Protein AF-A0A2H1WZZ5-F1 (afdb_monomer_lite)

InterPro domains:
  IPR015955 Lactate dehydrogenase/glycoside hydrolase, family 4, C-terminal [G3DSA:3.90.110.10] (104-266)
  IPR015955 Lactate dehydrogenase/glycoside hydrolase, family 4, C-terminal [SSF56327] (105-267)
  IPR036291 NAD(P)-binding domain superfamily [SSF51735] (17-98)

Sequence (350 aa):
MCILALIILIFHNLTFFDFQQNSDIVLMLESGYLNVDMPVEKRFLYQAPIVKCYADAIANECPKAFIIVCATPIDCMVPLIAETLKETGWYDPNKLLGSLAVPEMRASTLAARALCLEPRYTRVPCVGGTEGDTLVPLFSKAVEYFDFAQHNAEMMTEAVRNAPSAVSRCDGPCQRVGDLSEAHALAGLVTAVAHALLCHDIPRVTGFVETDLGQVISPARFIAGPVDIGGSGIMRNLGLPKMTEHETTITNLALSSLAYRQSMVYDWYCKYRSSSTRLDACQFEFFCPRNYSRFNDCAYANVFLASDMLLGHKGICKRLSFPPNLNSYELNLLDVSLTKVISRYKSAMD

Radius of gyration: 21.07 Å; chains: 1; bounding box: 55×44×64 Å

Organism: Spodoptera frugiperda (NCBI:txid7108)

pLDDT: mean 74.19, std 24.43, range [22.09, 98.25]

Structure (mmCIF, N/CA/C/O backbone):
data_AF-A0A2H1WZZ5-F1
#
_entry.id   AF-A0A2H1WZZ5-F1
#
loop_
_atom_site.group_PDB
_atom_site.id
_atom_site.type_symbol
_atom_site.label_atom_id
_atom_site.label_alt_id
_atom_site.label_comp_id
_atom_site.label_asym_id
_atom_site.label_entity_id
_atom_site.label_seq_id
_atom_site.pdbx_PDB_ins_code
_atom_site.Cartn_x
_atom_site.Cartn_y
_atom_site.Cartn_z
_atom_site.occupancy
_atom_site.B_iso_or_equiv
_atom_site.auth_seq_id
_atom_site.auth_comp_id
_atom_site.auth_asym_id
_atom_site.auth_atom_id
_atom_site.pdbx_PDB_model_num
ATOM 1 N N . MET A 1 1 ? -30.274 -7.128 -0.396 1.00 22.09 1 MET A N 1
ATOM 2 C CA . MET A 1 1 ? -29.581 -5.983 -1.020 1.00 22.09 1 MET A CA 1
ATOM 3 C C . MET A 1 1 ? -28.526 -5.517 -0.039 1.00 22.09 1 MET A C 1
ATOM 5 O O . MET A 1 1 ? -28.899 -4.919 0.959 1.00 22.09 1 MET A O 1
ATOM 9 N N . CYS A 1 2 ? -27.257 -5.842 -0.272 1.00 22.12 2 CYS A N 1
ATOM 10 C CA . CYS A 1 2 ? -26.163 -5.252 0.496 1.00 22.12 2 CYS A CA 1
ATOM 11 C C . CYS A 1 2 ? -25.827 -3.915 -0.166 1.00 22.12 2 CYS A C 1
ATOM 13 O O . CYS A 1 2 ? -25.416 -3.894 -1.325 1.00 22.12 2 CYS A O 1
ATOM 15 N N . ILE A 1 3 ? -26.096 -2.811 0.527 1.00 25.66 3 ILE A N 1
ATOM 16 C CA . ILE A 1 3 ? -25.645 -1.483 0.109 1.00 25.66 3 ILE A CA 1
ATOM 17 C C . ILE A 1 3 ? -24.268 -1.325 0.736 1.00 25.66 3 ILE A C 1
ATOM 19 O O . ILE A 1 3 ? -24.189 -1.192 1.951 1.00 25.66 3 ILE A O 1
ATOM 23 N N . LEU A 1 4 ? -23.214 -1.398 -0.079 1.00 29.56 4 LEU A N 1
ATOM 24 C CA . LEU A 1 4 ? -21.852 -1.217 0.408 1.00 29.56 4 LEU A CA 1
ATOM 25 C C . LEU A 1 4 ? -21.642 0.255 0.771 1.00 29.56 4 LEU A C 1
ATOM 27 O O . LEU A 1 4 ? -21.704 1.119 -0.110 1.00 29.56 4 LEU A O 1
ATOM 31 N N . ALA A 1 5 ? -21.393 0.541 2.043 1.00 28.19 5 ALA A N 1
ATOM 32 C CA . ALA A 1 5 ? -21.092 1.892 2.498 1.00 28.19 5 ALA A CA 1
ATOM 33 C C . ALA A 1 5 ? -19.574 2.142 2.431 1.00 28.19 5 ALA A C 1
ATOM 35 O O . ALA A 1 5 ? -18.795 1.565 3.193 1.00 28.19 5 ALA A O 1
ATOM 36 N N . LEU A 1 6 ? -19.163 2.997 1.488 1.00 36.09 6 LEU A N 1
ATOM 37 C CA . LEU A 1 6 ? -17.792 3.488 1.338 1.00 36.09 6 LEU A CA 1
ATOM 38 C C . LEU A 1 6 ? -17.678 4.873 1.981 1.00 36.09 6 LEU A C 1
ATOM 40 O O . LEU A 1 6 ? -18.252 5.834 1.465 1.00 36.09 6 LEU A O 1
ATOM 44 N N . ILE A 1 7 ? -16.886 4.989 3.047 1.00 42.81 7 ILE A N 1
ATOM 45 C CA . ILE A 1 7 ? -16.461 6.288 3.578 1.00 42.81 7 ILE A CA 1
ATOM 46 C C . ILE A 1 7 ? -15.077 6.621 3.015 1.00 42.81 7 ILE A C 1
ATOM 48 O O . ILE A 1 7 ? -14.101 5.898 3.230 1.00 42.81 7 ILE A O 1
ATOM 52 N N . ILE A 1 8 ? -14.993 7.751 2.310 1.00 42.41 8 ILE A N 1
ATOM 53 C CA . ILE A 1 8 ? -13.726 8.357 1.898 1.00 42.41 8 ILE A CA 1
ATOM 54 C C . ILE A 1 8 ? -13.359 9.411 2.942 1.00 42.41 8 ILE A C 1
ATOM 56 O O . ILE A 1 8 ? -13.993 10.461 3.019 1.00 42.41 8 ILE A O 1
ATOM 60 N N . LEU A 1 9 ? -12.316 9.146 3.727 1.00 40.62 9 LEU A N 1
ATOM 61 C CA . LEU A 1 9 ? -11.750 10.118 4.656 1.00 40.62 9 LEU A CA 1
ATOM 62 C C . LEU A 1 9 ? -10.776 11.024 3.898 1.00 40.62 9 LEU A C 1
ATOM 64 O O . LEU A 1 9 ? -9.569 10.780 3.865 1.00 40.62 9 LEU A O 1
ATOM 68 N N . ILE A 1 10 ? -11.330 12.059 3.259 1.00 33.38 10 ILE A N 1
ATOM 69 C CA . ILE A 1 10 ? -10.572 13.185 2.704 1.00 33.38 10 ILE A CA 1
ATOM 70 C C . ILE A 1 10 ? -10.263 14.142 3.857 1.00 33.38 10 ILE A C 1
ATOM 72 O O . ILE A 1 10 ? -11.171 14.690 4.472 1.00 33.38 10 ILE A O 1
ATOM 76 N N . PHE A 1 11 ? -8.991 14.368 4.170 1.00 38.12 11 PHE A N 1
ATOM 77 C CA . PHE A 1 11 ? -8.617 15.234 5.288 1.00 38.12 11 PHE A CA 1
ATOM 78 C C . PHE A 1 11 ? -8.688 16.720 4.862 1.00 38.12 11 PHE A C 1
ATOM 80 O O . PHE A 1 11 ? -7.693 17.253 4.367 1.00 38.12 11 PHE A O 1
ATOM 87 N N . HIS A 1 12 ? -9.837 17.405 5.032 1.00 28.38 12 HIS A N 1
ATOM 88 C CA . HIS A 1 12 ? -9.912 18.872 4.825 1.00 28.38 12 HIS A CA 1
ATOM 89 C C . HIS A 1 12 ? -11.119 19.659 5.442 1.00 28.38 12 HIS A C 1
ATOM 91 O O . HIS A 1 12 ? -11.857 20.320 4.718 1.00 28.38 12 HIS A O 1
ATOM 97 N N . ASN A 1 13 ? -11.271 19.711 6.780 1.00 28.23 13 ASN A N 1
ATOM 98 C CA . ASN A 1 13 ? -12.069 20.712 7.545 1.00 28.23 13 ASN A CA 1
ATOM 99 C C . ASN A 1 13 ? -13.627 20.836 7.365 1.00 28.23 13 ASN A C 1
ATOM 101 O O . ASN A 1 13 ? -14.088 21.808 6.767 1.00 28.23 13 ASN A O 1
ATOM 105 N N . LEU A 1 14 ? -14.439 19.973 8.018 1.00 33.44 14 LEU A N 1
ATOM 106 C CA . LEU A 1 14 ? -15.866 20.204 8.405 1.00 33.44 14 LEU A CA 1
ATOM 107 C C . LEU A 1 14 ? -16.197 19.641 9.829 1.00 33.44 14 LEU A C 1
ATOM 109 O O . LEU A 1 14 ? -15.463 19.942 10.773 1.00 33.44 14 LEU A O 1
ATOM 113 N N . THR A 1 15 ? -17.298 18.882 10.028 1.00 28.53 15 THR A N 1
ATOM 114 C CA . THR A 1 15 ? -17.793 18.365 11.329 1.00 28.53 15 THR A CA 1
ATOM 115 C C . THR A 1 15 ? -18.195 16.869 11.358 1.00 28.53 15 THR A C 1
ATOM 117 O O . THR A 1 15 ? -18.684 16.302 10.389 1.00 28.53 15 THR A O 1
ATOM 120 N N . PHE A 1 16 ? -18.069 16.259 12.547 1.00 36.50 16 PHE A N 1
ATOM 121 C CA . PHE A 1 16 ? -18.135 14.815 12.878 1.00 36.50 16 PHE A CA 1
ATOM 122 C C . PHE A 1 16 ? -19.501 14.090 12.747 1.00 36.50 16 PHE A C 1
ATOM 124 O O . PHE A 1 16 ? -19.584 12.891 12.985 1.00 36.50 16 PHE A O 1
ATOM 131 N N . PHE A 1 17 ? -20.599 14.780 12.427 1.00 31.89 17 PHE A N 1
ATOM 132 C CA . PHE A 1 17 ? -21.935 14.343 12.880 1.00 31.89 17 PHE A CA 1
ATOM 133 C C . PHE A 1 17 ? -22.662 13.245 12.071 1.00 31.89 17 PHE A C 1
ATOM 135 O O . PHE A 1 17 ? -23.695 12.777 12.540 1.00 31.89 17 PHE A O 1
ATOM 142 N N . ASP A 1 18 ? -22.146 12.819 10.912 1.00 37.91 18 ASP A N 1
ATOM 143 C CA . ASP A 1 18 ? -22.782 11.816 10.028 1.00 37.91 18 ASP A CA 1
ATOM 144 C C . ASP A 1 18 ? -21.842 10.634 9.687 1.00 37.91 18 ASP A C 1
ATOM 146 O O . ASP A 1 18 ? -21.847 10.111 8.568 1.00 37.91 18 ASP A O 1
ATOM 150 N N . PHE A 1 19 ? -21.016 10.189 10.641 1.00 41.22 19 PHE A N 1
ATOM 151 C CA . PHE A 1 19 ? -20.260 8.942 10.489 1.00 41.22 19 PHE A CA 1
ATOM 152 C C . PHE A 1 19 ? -21.241 7.754 10.560 1.00 41.22 19 PHE A C 1
ATOM 154 O O . PHE A 1 19 ? -21.724 7.388 11.630 1.00 41.22 19 PHE A O 1
ATOM 161 N N . GLN A 1 20 ? -21.609 7.179 9.409 1.00 43.78 20 GLN A N 1
ATOM 162 C CA . GLN A 1 20 ? -22.642 6.142 9.365 1.00 43.78 20 GLN A CA 1
ATOM 163 C C . GLN A 1 20 ? -22.194 4.842 10.044 1.00 43.78 20 GLN A C 1
ATOM 165 O O . GLN A 1 20 ? -21.225 4.195 9.631 1.00 43.78 20 GLN A O 1
ATOM 170 N N . GLN A 1 21 ? -22.996 4.413 11.023 1.00 47.72 21 GLN A N 1
ATOM 171 C CA . GLN A 1 21 ? -22.952 3.070 11.593 1.00 47.72 21 GLN A CA 1
ATOM 172 C C . GLN A 1 21 ? -23.040 2.021 10.471 1.00 47.72 21 GLN A C 1
ATOM 174 O O . GLN A 1 21 ? -23.993 2.023 9.690 1.00 47.72 21 GLN A O 1
ATOM 179 N N . ASN A 1 22 ? -22.088 1.082 10.457 1.00 57.34 22 ASN A N 1
ATOM 180 C CA . ASN A 1 22 ? -21.922 0.017 9.449 1.00 57.34 22 ASN A CA 1
ATOM 181 C C . ASN A 1 22 ? -21.379 0.470 8.077 1.00 57.34 22 ASN A C 1
ATOM 183 O O . ASN A 1 22 ? -21.936 0.124 7.039 1.00 57.34 22 ASN A O 1
ATOM 187 N N . SER A 1 23 ? -20.252 1.186 8.063 1.00 64.69 23 SER A N 1
ATOM 188 C CA . SER A 1 23 ? -19.425 1.286 6.849 1.00 64.69 23 SER A CA 1
ATOM 189 C C . SER A 1 23 ? -18.655 -0.013 6.584 1.00 64.69 23 SER A C 1
ATOM 191 O O . SER A 1 23 ? -18.134 -0.620 7.520 1.00 64.69 23 SER A O 1
ATOM 193 N N . ASP A 1 24 ? -18.566 -0.432 5.320 1.00 77.75 24 ASP A N 1
ATOM 194 C CA . ASP A 1 24 ? -17.901 -1.679 4.912 1.00 77.75 24 ASP A CA 1
ATOM 195 C C . ASP A 1 24 ? -16.452 -1.456 4.464 1.00 77.75 24 ASP A C 1
ATOM 197 O O . ASP A 1 24 ? -15.607 -2.333 4.647 1.00 77.75 24 ASP A O 1
ATOM 201 N N . ILE A 1 25 ? -16.158 -0.286 3.882 1.00 83.38 25 ILE A N 1
ATOM 202 C CA . ILE A 1 25 ? -14.810 0.132 3.476 1.00 83.38 25 ILE A CA 1
ATOM 203 C C . ILE A 1 25 ? -14.554 1.556 3.978 1.00 83.38 25 ILE A C 1
ATOM 205 O O . ILE A 1 25 ? -15.360 2.460 3.746 1.00 83.38 25 ILE A O 1
ATOM 209 N N . VAL A 1 26 ? -13.397 1.760 4.609 1.00 85.44 26 VAL A N 1
ATOM 210 C CA . VAL A 1 26 ? -12.878 3.077 5.001 1.00 85.44 26 VAL A CA 1
ATOM 211 C C . VAL A 1 26 ? -11.580 3.340 4.247 1.00 85.44 26 VAL A C 1
ATOM 213 O O . VAL A 1 26 ? -10.620 2.583 4.379 1.00 85.44 26 VAL A O 1
ATOM 216 N N . LEU A 1 27 ? -11.531 4.423 3.472 1.00 85.06 27 LEU A N 1
ATOM 217 C CA . LEU A 1 27 ? -10.328 4.867 2.765 1.00 85.06 27 LEU A CA 1
ATOM 218 C C . LEU A 1 27 ? -9.705 6.062 3.499 1.00 85.06 27 LEU A C 1
ATOM 220 O O . LEU A 1 27 ? -10.287 7.143 3.507 1.00 85.06 27 LEU A O 1
ATOM 224 N N . MET A 1 28 ? -8.528 5.877 4.102 1.00 83.38 28 MET A N 1
ATOM 225 C CA . MET A 1 28 ? -7.788 6.918 4.828 1.00 83.38 28 MET A CA 1
ATOM 226 C C . MET A 1 28 ? -6.773 7.602 3.906 1.00 83.38 28 MET A C 1
ATOM 228 O O . MET A 1 28 ? -5.682 7.068 3.696 1.00 83.38 28 MET A O 1
ATOM 232 N N . LEU A 1 29 ? -7.123 8.768 3.354 1.00 80.00 29 LEU A N 1
ATOM 233 C CA . LEU A 1 29 ? -6.247 9.562 2.477 1.00 80.00 29 LEU A CA 1
ATOM 234 C C . LEU A 1 29 ? -5.290 10.463 3.285 1.00 80.00 29 LEU A C 1
ATOM 236 O O . LEU A 1 29 ? -5.115 10.259 4.481 1.00 80.00 29 LEU A O 1
ATOM 240 N N . GLU A 1 30 ? -4.634 11.434 2.648 1.00 71.69 30 GLU A N 1
ATOM 241 C CA . GLU A 1 30 ? -3.711 12.380 3.296 1.00 71.69 30 GLU A CA 1
ATOM 242 C C . GLU A 1 30 ? -4.269 13.818 3.332 1.00 71.69 30 GLU A C 1
ATOM 244 O O . GLU A 1 30 ? -5.167 14.173 2.566 1.00 71.69 30 GLU A O 1
ATOM 249 N N . SER A 1 31 ? -3.740 14.654 4.235 1.00 54.50 31 SER A N 1
ATOM 250 C CA . SER A 1 31 ? -4.175 16.042 4.468 1.00 54.50 31 SER A CA 1
ATOM 251 C C . SER A 1 31 ? -3.340 17.070 3.721 1.00 54.50 31 SER A C 1
ATOM 253 O O . SER A 1 31 ? -2.528 17.779 4.317 1.00 54.50 31 SER A O 1
ATOM 255 N N . GLY A 1 32 ? -3.588 17.210 2.421 1.00 53.81 32 GLY A N 1
ATOM 256 C CA . GLY A 1 32 ? -2.979 18.272 1.625 1.00 53.81 32 GLY A CA 1
ATOM 257 C C . GLY A 1 32 ? -1.446 18.207 1.586 1.00 53.81 32 GLY A C 1
ATOM 258 O O . GLY A 1 32 ? -0.847 17.137 1.648 1.00 53.81 32 GLY A O 1
ATOM 259 N N . TYR A 1 33 ? -0.807 19.367 1.424 1.00 49.91 33 TYR A N 1
ATOM 260 C CA . TYR A 1 33 ? 0.602 19.479 1.028 1.00 49.91 33 TYR A CA 1
ATOM 261 C C . TYR A 1 33 ? 1.606 19.232 2.175 1.00 49.91 33 TYR A C 1
ATOM 263 O O . TYR A 1 33 ? 2.340 20.126 2.604 1.00 49.91 33 TYR A O 1
ATOM 271 N N . LEU A 1 34 ? 1.700 17.985 2.639 1.00 56.44 34 LEU A N 1
ATOM 272 C CA . LEU A 1 34 ? 2.907 17.505 3.307 1.00 56.44 34 LEU A CA 1
ATOM 273 C C . LEU A 1 34 ? 4.064 17.546 2.304 1.00 56.44 34 LEU A C 1
ATOM 275 O O . LEU A 1 34 ? 4.027 16.935 1.237 1.00 56.44 34 LEU A O 1
ATOM 279 N N . ASN A 1 35 ? 5.113 18.294 2.643 1.00 70.38 35 ASN A N 1
ATOM 280 C CA . ASN A 1 35 ? 6.336 18.297 1.854 1.00 70.38 35 ASN A CA 1
ATOM 281 C C . ASN A 1 35 ? 6.970 16.894 1.914 1.00 70.38 35 ASN A C 1
ATOM 283 O O . ASN A 1 35 ? 7.575 16.520 2.919 1.00 70.38 35 ASN A O 1
ATOM 287 N N . VAL A 1 36 ? 6.817 16.138 0.828 1.00 73.50 36 VAL A N 1
ATOM 288 C CA . VAL A 1 36 ? 7.327 14.768 0.648 1.00 73.50 36 VAL A CA 1
ATOM 289 C C . VAL A 1 36 ? 8.852 14.658 0.738 1.00 73.50 36 VAL A C 1
ATOM 291 O O . VAL A 1 36 ? 9.353 13.581 1.039 1.00 73.50 36 VAL A O 1
ATOM 294 N N . ASP A 1 37 ? 9.586 15.761 0.559 1.00 78.06 37 ASP A N 1
ATOM 295 C CA . ASP A 1 37 ? 11.039 15.810 0.764 1.00 78.06 37 ASP A CA 1
ATOM 296 C C . ASP A 1 37 ? 11.420 15.966 2.261 1.00 78.06 37 ASP A C 1
ATOM 298 O O . ASP A 1 37 ? 12.602 16.046 2.604 1.00 78.06 37 ASP A O 1
ATOM 302 N N . MET A 1 38 ? 10.447 16.022 3.185 1.00 85.31 38 MET A N 1
ATOM 303 C CA . MET A 1 38 ? 10.716 15.969 4.627 1.00 85.31 38 MET A CA 1
ATOM 304 C C . MET A 1 38 ? 11.015 14.537 5.104 1.00 85.31 38 MET A C 1
ATOM 306 O O . MET A 1 38 ? 10.343 13.598 4.673 1.00 85.31 38 MET A O 1
ATOM 310 N N . PRO A 1 39 ? 11.932 14.367 6.081 1.00 90.62 39 PRO A N 1
ATOM 311 C CA . PRO A 1 39 ? 12.203 13.074 6.704 1.00 90.62 39 PRO A CA 1
ATOM 312 C C . PRO A 1 39 ? 10.938 12.367 7.207 1.00 90.62 39 PRO A C 1
ATOM 314 O O . PRO A 1 39 ? 10.023 13.007 7.744 1.00 90.62 39 PRO A O 1
ATOM 317 N N . VAL A 1 40 ? 10.915 11.040 7.059 1.00 91.06 40 VAL A N 1
ATOM 318 C CA . VAL A 1 40 ? 9.791 10.152 7.406 1.00 91.06 40 VAL A CA 1
ATOM 319 C C . VAL A 1 40 ? 9.338 10.362 8.852 1.00 91.06 40 VAL A C 1
ATOM 321 O O . VAL A 1 40 ? 8.142 10.401 9.125 1.00 91.06 40 VAL A O 1
ATOM 324 N N . GLU A 1 41 ? 10.276 10.589 9.769 1.00 91.94 41 GLU A N 1
ATOM 325 C CA . GLU A 1 41 ? 10.029 10.829 11.191 1.00 91.94 41 GLU A CA 1
ATOM 326 C C . GLU A 1 41 ? 9.222 12.117 11.409 1.00 91.94 41 GLU A C 1
ATOM 328 O O . GLU A 1 41 ? 8.314 12.154 12.238 1.00 91.94 41 GLU A O 1
ATOM 333 N N . LYS A 1 42 ? 9.500 13.180 10.638 1.00 90.25 42 LYS A N 1
ATOM 334 C CA . LYS A 1 42 ? 8.755 14.447 10.728 1.00 90.25 42 LYS A CA 1
ATOM 335 C C . LYS A 1 42 ? 7.353 14.323 10.139 1.00 90.25 42 LYS A C 1
ATOM 337 O O . LYS A 1 42 ? 6.410 14.819 10.753 1.00 90.25 42 LYS A O 1
ATOM 342 N N . ARG A 1 43 ? 7.207 13.649 8.988 1.00 88.19 43 ARG A N 1
ATOM 343 C CA . ARG A 1 43 ? 5.887 13.368 8.394 1.00 88.19 43 ARG A CA 1
ATOM 344 C C . ARG A 1 43 ? 5.040 12.506 9.336 1.00 88.19 43 ARG A C 1
ATOM 346 O O . ARG A 1 43 ? 3.889 12.842 9.601 1.00 88.19 43 ARG A O 1
ATOM 353 N N . PHE A 1 44 ? 5.641 11.473 9.932 1.00 91.69 44 PHE A N 1
ATOM 354 C CA . PHE A 1 44 ? 5.003 10.638 10.949 1.00 91.69 44 PHE A CA 1
ATOM 355 C C . PHE A 1 44 ? 4.539 11.452 12.164 1.00 91.69 44 PHE A C 1
ATOM 357 O O . PHE A 1 44 ? 3.365 11.386 12.512 1.00 91.69 44 PHE A O 1
ATOM 364 N N . LEU A 1 45 ? 5.410 12.263 12.777 1.00 89.69 45 LEU A N 1
ATOM 365 C CA . LEU A 1 45 ? 5.057 13.061 13.960 1.00 89.69 45 LEU A CA 1
ATOM 366 C C . LEU A 1 45 ? 3.919 14.066 13.715 1.00 89.69 45 LEU A C 1
ATOM 368 O O . LEU A 1 45 ? 3.179 14.366 14.650 1.00 89.69 45 LEU A O 1
ATOM 372 N N . TYR A 1 46 ? 3.777 14.578 12.489 1.00 83.12 46 TYR A N 1
ATOM 373 C CA . TYR A 1 46 ? 2.675 15.463 12.106 1.00 83.12 46 TYR A CA 1
ATOM 374 C C . TYR A 1 46 ? 1.346 14.703 11.960 1.00 83.12 46 TYR A C 1
ATOM 376 O O . TYR A 1 46 ? 0.327 15.124 12.502 1.00 83.12 46 TYR A O 1
ATOM 384 N N . GLN A 1 47 ? 1.365 13.560 11.268 1.00 83.06 47 GLN A N 1
ATOM 385 C CA . GLN A 1 47 ? 0.163 12.787 10.939 1.00 83.06 47 GLN A CA 1
ATOM 386 C C . GLN A 1 47 ? -0.320 11.864 12.073 1.00 83.06 47 GLN A C 1
ATOM 388 O O . GLN A 1 47 ? -1.519 11.609 12.179 1.00 83.06 47 GLN A O 1
ATOM 393 N N . ALA A 1 48 ? 0.572 11.372 12.939 1.00 88.69 48 ALA A N 1
ATOM 394 C CA . ALA A 1 48 ? 0.255 10.366 13.958 1.00 88.69 48 ALA A CA 1
ATOM 395 C C . ALA A 1 48 ? -0.884 10.753 14.930 1.00 88.69 48 ALA A C 1
ATOM 397 O O . ALA A 1 48 ? -1.758 9.913 15.154 1.00 88.69 48 ALA A O 1
ATOM 398 N N . PRO A 1 49 ? -0.973 11.990 15.471 1.00 83.62 49 PRO A N 1
ATOM 399 C CA . PRO A 1 49 ? -2.107 12.393 16.311 1.00 83.62 49 PRO A CA 1
ATOM 400 C C . PRO A 1 49 ? -3.455 12.298 15.581 1.00 83.62 49 PRO A C 1
ATOM 402 O O . PRO A 1 49 ? -4.451 11.875 16.163 1.00 83.62 49 PRO A O 1
ATOM 405 N N . ILE A 1 50 ? -3.471 12.664 14.296 1.00 82.19 50 ILE A N 1
ATOM 406 C CA . ILE A 1 50 ? -4.673 12.702 13.457 1.00 82.19 50 ILE A CA 1
ATOM 407 C C . ILE A 1 50 ? -5.091 11.273 13.082 1.00 82.19 50 ILE A C 1
ATOM 409 O O . ILE A 1 50 ? -6.250 10.894 13.237 1.00 82.19 50 ILE A O 1
ATOM 413 N N . VAL A 1 51 ? -4.133 10.444 12.657 1.00 87.06 51 VAL A N 1
ATOM 414 C CA . VAL A 1 51 ? -4.372 9.038 12.302 1.00 87.06 51 VAL A CA 1
ATOM 415 C C . VAL A 1 51 ? -4.808 8.211 13.515 1.00 87.06 51 VAL A C 1
ATOM 417 O O . VAL A 1 51 ? -5.731 7.410 13.375 1.00 87.06 51 VAL A O 1
ATOM 420 N N . LYS A 1 52 ? -4.240 8.443 14.711 1.00 87.00 52 LYS A N 1
ATOM 421 C CA . LYS A 1 52 ? -4.744 7.829 15.954 1.00 87.00 52 LYS A CA 1
ATOM 422 C C . LYS A 1 52 ? -6.200 8.233 16.209 1.00 87.00 52 LYS A C 1
ATOM 424 O O . LYS A 1 52 ? -7.028 7.365 16.454 1.00 87.00 52 LYS A O 1
ATOM 429 N N . CYS A 1 53 ? -6.525 9.522 16.092 1.00 82.06 53 CYS A N 1
ATOM 430 C CA . CYS A 1 53 ? -7.883 10.022 16.307 1.00 82.06 53 CYS A CA 1
ATOM 431 C C . CYS A 1 53 ? -8.908 9.378 15.352 1.00 82.06 53 CYS A C 1
ATOM 433 O O . CYS A 1 53 ? -9.994 8.995 15.787 1.00 82.06 53 CYS A O 1
ATOM 435 N N . TYR A 1 54 ? -8.555 9.172 14.078 1.00 82.25 54 TYR A N 1
ATOM 436 C CA . TYR A 1 54 ? -9.414 8.432 13.150 1.00 82.25 54 TYR A CA 1
ATOM 437 C C . TYR A 1 54 ? -9.477 6.930 13.444 1.00 82.25 54 TYR A C 1
ATOM 439 O O . TYR A 1 54 ? -10.548 6.351 13.303 1.00 82.25 54 TYR A O 1
ATOM 447 N N . ALA A 1 55 ? -8.393 6.291 13.894 1.00 88.00 55 ALA A N 1
ATOM 448 C CA . ALA A 1 55 ? -8.434 4.892 14.328 1.00 88.00 55 ALA A CA 1
ATOM 449 C C . ALA A 1 55 ? -9.337 4.700 15.564 1.00 88.00 55 ALA A C 1
ATOM 451 O O . ALA A 1 55 ? -10.139 3.766 15.591 1.00 88.00 55 ALA A O 1
ATOM 452 N N . ASP A 1 56 ? -9.278 5.622 16.534 1.00 83.94 56 ASP A N 1
ATOM 453 C CA . ASP A 1 56 ? -10.194 5.675 17.679 1.00 83.94 56 ASP A CA 1
ATOM 454 C C . ASP A 1 56 ? -11.657 5.846 17.204 1.00 83.94 56 ASP A C 1
ATOM 456 O O . ASP A 1 56 ? -12.554 5.166 17.700 1.00 83.94 56 ASP A O 1
ATOM 460 N N . ALA A 1 57 ? -11.927 6.707 16.214 1.00 82.12 57 ALA A N 1
ATOM 461 C CA . ALA A 1 57 ? -13.272 6.885 15.652 1.00 82.12 57 ALA A CA 1
ATOM 462 C C . ALA A 1 57 ? -13.777 5.633 14.903 1.00 82.12 57 ALA A C 1
ATOM 464 O O . ALA A 1 57 ? -14.904 5.191 15.126 1.00 82.12 57 ALA A O 1
ATOM 465 N N . ILE A 1 58 ? -12.934 5.011 14.072 1.00 83.06 58 ILE A N 1
ATOM 466 C CA . ILE A 1 58 ? -13.253 3.773 13.340 1.00 83.06 58 ILE A CA 1
ATOM 467 C C . ILE A 1 58 ? -13.606 2.640 14.314 1.00 83.06 58 ILE A C 1
ATOM 469 O O . ILE A 1 58 ? -14.587 1.934 14.083 1.00 83.06 58 ILE A O 1
ATOM 473 N N . ALA A 1 59 ? -12.867 2.502 15.421 1.00 87.81 59 ALA A N 1
ATOM 474 C CA . ALA A 1 59 ? -13.140 1.505 16.458 1.00 87.81 59 ALA A CA 1
ATOM 475 C C . ALA A 1 59 ? -14.509 1.677 17.141 1.00 87.81 59 ALA A C 1
ATOM 477 O O . ALA A 1 59 ? -15.119 0.689 17.549 1.00 87.81 59 ALA A O 1
ATOM 478 N N . ASN A 1 60 ? -14.990 2.916 17.274 1.00 82.12 60 ASN A N 1
ATOM 479 C CA . ASN A 1 60 ? -16.281 3.209 17.895 1.00 82.12 60 ASN A CA 1
ATOM 480 C C . ASN A 1 60 ? -17.455 3.064 16.909 1.00 82.12 60 ASN A C 1
ATOM 482 O O . ASN A 1 60 ? -18.480 2.490 17.271 1.00 82.12 60 ASN A O 1
ATOM 486 N N . GLU A 1 61 ? -17.305 3.538 15.667 1.00 80.31 61 GLU A N 1
ATOM 487 C CA . GLU A 1 61 ? -18.434 3.708 14.735 1.00 80.31 61 GLU A CA 1
ATOM 488 C C . GLU A 1 61 ? -18.532 2.631 13.633 1.00 80.31 61 GLU A C 1
ATOM 490 O O . GLU A 1 61 ? -19.631 2.260 13.207 1.00 80.31 61 GLU A O 1
ATOM 495 N N . CYS A 1 62 ? -17.404 2.096 13.145 1.00 81.19 62 CYS A N 1
ATOM 496 C CA . CYS A 1 62 ? -17.387 1.069 12.089 1.00 81.19 62 CYS A CA 1
ATOM 497 C C . CYS A 1 62 ? -16.292 -0.010 12.260 1.00 81.19 62 CYS A C 1
ATOM 499 O O . CYS A 1 62 ? -15.608 -0.356 11.295 1.00 81.19 62 CYS A O 1
ATOM 501 N N . PRO A 1 63 ? -16.144 -0.643 13.439 1.00 87.88 63 PRO A N 1
ATOM 502 C CA . PRO A 1 63 ? -14.996 -1.506 13.747 1.00 87.88 63 PRO A CA 1
ATOM 503 C C . PRO A 1 63 ? -14.836 -2.769 12.877 1.00 87.88 63 PRO A C 1
ATOM 505 O O . PRO A 1 63 ? -13.843 -3.478 12.995 1.00 87.88 63 PRO A O 1
ATOM 508 N N . LYS A 1 64 ? -15.814 -3.088 12.019 1.00 88.50 64 LYS A N 1
ATOM 509 C CA . LYS A 1 64 ? -15.783 -4.231 11.086 1.00 88.50 64 LYS A CA 1
ATOM 510 C C . LYS A 1 64 ? -15.392 -3.847 9.651 1.00 88.50 64 LYS A C 1
ATOM 512 O O . LYS A 1 64 ? -15.297 -4.739 8.800 1.00 88.50 64 LYS A O 1
ATOM 517 N N . ALA A 1 65 ? -15.212 -2.554 9.380 1.00 86.94 65 ALA A N 1
ATOM 518 C CA . ALA A 1 65 ? -14.866 -2.038 8.064 1.00 86.94 65 ALA A CA 1
ATOM 519 C C . ALA A 1 65 ? -13.505 -2.564 7.590 1.00 86.94 65 ALA A C 1
ATOM 521 O O . ALA A 1 65 ? -12.600 -2.812 8.384 1.00 86.94 65 ALA A O 1
ATOM 522 N N . PHE A 1 66 ? -13.344 -2.699 6.277 1.00 91.75 66 PHE A N 1
ATOM 523 C CA . PHE A 1 66 ? -12.044 -2.907 5.656 1.00 91.75 66 PHE A CA 1
ATOM 524 C C . PHE A 1 66 ? -11.344 -1.552 5.483 1.00 91.75 66 PHE A C 1
ATOM 526 O O . PHE A 1 66 ? -11.813 -0.689 4.740 1.00 91.75 66 PHE A O 1
ATOM 533 N N . ILE A 1 67 ? -10.232 -1.353 6.184 1.00 95.44 67 ILE A N 1
ATOM 534 C CA . ILE A 1 67 ? -9.490 -0.094 6.247 1.00 95.44 67 ILE A CA 1
ATOM 535 C C . ILE A 1 67 ? -8.363 -0.121 5.211 1.00 95.44 67 ILE A C 1
ATOM 537 O O . ILE A 1 67 ? -7.436 -0.930 5.303 1.00 95.44 67 ILE A O 1
ATOM 541 N N . ILE A 1 68 ? -8.423 0.799 4.250 1.00 96.06 68 ILE A N 1
ATOM 542 C CA . ILE A 1 68 ? -7.382 1.035 3.247 1.00 96.06 68 ILE A CA 1
ATOM 543 C C . ILE A 1 68 ? -6.624 2.305 3.639 1.00 96.06 68 ILE A C 1
ATOM 545 O O . ILE A 1 68 ? -7.182 3.402 3.626 1.00 96.06 68 ILE A O 1
ATOM 549 N N . VAL A 1 69 ? -5.346 2.164 3.981 1.00 95.88 69 VAL A N 1
ATOM 550 C CA . VAL A 1 69 ? -4.488 3.264 4.438 1.00 95.88 69 VAL A CA 1
ATOM 551 C C . VAL A 1 69 ? -3.666 3.801 3.273 1.00 95.88 69 VAL A C 1
ATOM 553 O O . VAL A 1 69 ? -2.898 3.067 2.651 1.00 95.88 69 VAL A O 1
ATOM 556 N N . CYS A 1 70 ? -3.832 5.086 2.972 1.00 90.50 70 CYS A N 1
ATOM 557 C CA . CYS A 1 70 ? -3.071 5.828 1.962 1.00 90.50 70 CYS A CA 1
ATOM 558 C C . CYS A 1 70 ? -2.313 7.023 2.562 1.00 90.50 70 CYS A C 1
ATOM 560 O O . CYS A 1 70 ? -1.334 7.457 1.968 1.00 90.50 70 CYS A O 1
ATOM 562 N N . ALA A 1 71 ? -2.708 7.503 3.749 1.00 85.75 71 ALA A N 1
ATOM 563 C CA . ALA A 1 71 ? -1.975 8.502 4.527 1.00 85.75 71 ALA A CA 1
ATOM 564 C C . ALA A 1 71 ? -0.483 8.137 4.668 1.00 85.75 71 ALA A C 1
ATOM 566 O O . ALA A 1 71 ? -0.147 7.135 5.309 1.00 85.75 71 ALA A O 1
ATOM 567 N N . THR A 1 72 ? 0.418 8.948 4.108 1.00 87.75 72 THR A N 1
ATOM 568 C CA . THR A 1 72 ? 1.861 8.720 4.222 1.00 87.75 72 THR A CA 1
ATOM 569 C C . THR A 1 72 ? 2.424 9.265 5.544 1.00 87.75 72 THR A C 1
ATOM 571 O O . THR A 1 72 ? 1.862 10.196 6.131 1.00 87.75 72 THR A O 1
ATOM 574 N N . PRO A 1 73 ? 3.544 8.713 6.052 1.00 93.75 73 PRO A N 1
ATOM 575 C CA . PRO A 1 73 ? 4.196 7.458 5.650 1.00 93.75 73 PRO A CA 1
ATOM 576 C C . PRO A 1 73 ? 3.367 6.208 6.011 1.00 93.75 73 PRO A C 1
ATOM 578 O O . PRO A 1 73 ? 3.184 5.907 7.192 1.00 93.75 73 PRO A O 1
ATOM 581 N N . ILE A 1 74 ? 2.903 5.442 5.010 1.00 96.25 74 ILE A N 1
ATOM 582 C CA . ILE A 1 74 ? 1.988 4.294 5.213 1.00 96.25 74 ILE A CA 1
ATOM 583 C C . ILE A 1 74 ? 2.665 3.202 6.058 1.00 96.25 74 ILE A C 1
ATOM 585 O O . ILE A 1 74 ? 2.023 2.622 6.936 1.00 96.25 74 ILE A O 1
ATOM 589 N N . ASP A 1 75 ? 3.978 3.011 5.872 1.00 96.94 75 ASP A N 1
ATOM 590 C CA . ASP A 1 75 ? 4.838 2.130 6.682 1.00 96.94 75 ASP A CA 1
ATOM 591 C C . ASP A 1 75 ? 4.734 2.393 8.192 1.00 96.94 75 ASP A C 1
ATOM 593 O O . ASP A 1 75 ? 4.992 1.495 8.994 1.00 96.94 75 ASP A O 1
ATOM 597 N N . CYS A 1 76 ? 4.383 3.625 8.577 1.00 97.25 76 CYS A N 1
ATOM 598 C CA . CYS A 1 76 ? 4.219 4.049 9.962 1.00 97.25 76 CYS A CA 1
ATOM 599 C C . CYS A 1 76 ? 2.742 4.150 10.380 1.00 97.25 76 CYS A C 1
ATOM 601 O O . CYS A 1 76 ? 2.408 3.848 11.526 1.00 97.25 76 CYS A O 1
ATOM 603 N N . MET A 1 77 ? 1.848 4.544 9.465 1.00 96.38 77 MET A N 1
ATOM 604 C CA . MET A 1 77 ? 0.417 4.688 9.763 1.00 96.38 77 MET A CA 1
ATOM 605 C C . MET A 1 77 ? -0.278 3.344 9.974 1.00 96.38 77 MET A C 1
ATOM 607 O O . MET A 1 77 ? -1.077 3.224 10.899 1.00 96.38 77 MET A O 1
ATOM 611 N N . VAL A 1 78 ? 0.048 2.315 9.185 1.00 98.19 78 VAL A N 1
ATOM 612 C CA . VAL A 1 78 ? -0.548 0.977 9.352 1.00 98.19 78 VAL A CA 1
ATOM 613 C C . VAL A 1 78 ? -0.222 0.369 10.730 1.00 98.19 78 VAL A C 1
ATOM 615 O O . VAL A 1 78 ? -1.166 -0.007 11.428 1.00 98.19 78 VAL A O 1
ATOM 618 N N . PRO A 1 79 ? 1.042 0.333 11.207 1.00 97.94 79 PRO A N 1
ATOM 619 C CA . PRO A 1 79 ? 1.342 -0.120 12.566 1.00 97.94 79 PRO A CA 1
ATOM 620 C C . PRO A 1 79 ? 0.674 0.731 13.655 1.00 97.94 79 PRO A C 1
ATOM 622 O O . PRO A 1 79 ? 0.221 0.179 14.654 1.00 97.94 79 PRO A O 1
ATOM 625 N N . LEU A 1 80 ? 0.561 2.053 13.468 1.00 97.44 80 LEU A N 1
ATOM 626 C CA . LEU A 1 80 ? -0.095 2.934 14.441 1.00 97.44 80 LEU A CA 1
ATOM 627 C C . LEU A 1 80 ? -1.594 2.625 14.576 1.00 97.44 80 LEU A C 1
ATOM 629 O O . LEU A 1 80 ? -2.109 2.527 15.692 1.00 97.44 80 LEU A O 1
ATOM 633 N N . ILE A 1 81 ? -2.287 2.447 13.448 1.00 96.81 81 ILE A N 1
ATOM 634 C CA . ILE A 1 81 ? -3.698 2.045 13.421 1.00 96.81 81 ILE A CA 1
ATOM 635 C C . ILE A 1 81 ? -3.848 0.667 14.070 1.00 96.81 81 ILE A C 1
ATOM 637 O O . ILE A 1 81 ? -4.724 0.490 14.911 1.00 96.81 81 ILE A O 1
ATOM 641 N N . ALA A 1 82 ? -2.960 -0.284 13.761 1.00 97.75 82 ALA A N 1
ATOM 642 C CA . ALA A 1 82 ? -2.988 -1.615 14.359 1.00 97.75 82 ALA A CA 1
ATOM 643 C C . ALA A 1 82 ? -2.879 -1.585 15.893 1.00 97.75 82 ALA A C 1
ATOM 645 O O . ALA A 1 82 ? -3.686 -2.216 16.571 1.00 97.75 82 ALA A O 1
ATOM 646 N N . GLU A 1 83 ? -1.930 -0.834 16.460 1.00 96.88 83 GLU A N 1
ATOM 647 C CA . GLU A 1 83 ? -1.805 -0.731 17.921 1.00 96.88 83 GLU A CA 1
ATOM 648 C C . GLU A 1 83 ? -2.989 0.005 18.568 1.00 96.88 83 GLU A C 1
ATOM 650 O O . GLU A 1 83 ? -3.462 -0.414 19.625 1.00 96.88 83 GLU A O 1
ATOM 655 N N . THR A 1 84 ? -3.538 1.026 17.905 1.00 94.19 84 THR A N 1
ATOM 656 C CA . THR A 1 84 ? -4.724 1.758 18.388 1.00 94.19 84 THR A CA 1
ATOM 657 C C . THR A 1 84 ? -5.980 0.872 18.392 1.00 94.19 84 THR A C 1
ATOM 659 O O . THR A 1 84 ? -6.733 0.838 19.365 1.00 94.19 84 THR A O 1
ATOM 662 N N . LEU A 1 85 ? -6.188 0.068 17.344 1.00 95.50 85 LEU A N 1
ATOM 663 C CA . LEU A 1 85 ? -7.295 -0.895 17.276 1.00 95.50 85 LEU A CA 1
ATOM 664 C C . LEU A 1 85 ? -7.118 -2.075 18.249 1.00 95.50 85 LEU A C 1
ATOM 666 O O . LEU A 1 85 ? -8.105 -2.684 18.663 1.00 95.50 85 LEU A O 1
ATOM 670 N N . LYS A 1 86 ? -5.884 -2.411 18.653 1.00 95.12 86 LYS A N 1
ATOM 671 C CA . LYS A 1 86 ? -5.644 -3.419 19.701 1.00 95.12 86 LYS A CA 1
ATOM 672 C C . LYS A 1 86 ? -6.070 -2.928 21.079 1.00 95.12 86 LYS A C 1
ATOM 674 O O . LYS A 1 86 ? -6.602 -3.724 21.845 1.00 95.12 86 LYS A O 1
ATOM 679 N N . GLU A 1 87 ? -5.863 -1.646 21.391 1.00 91.12 87 GLU A N 1
ATOM 680 C CA . GLU A 1 87 ? -6.286 -1.047 22.669 1.00 91.12 87 GLU A CA 1
ATOM 681 C C . GLU A 1 87 ? -7.803 -1.146 22.873 1.00 91.12 87 GLU A C 1
ATOM 683 O O . GLU A 1 87 ? -8.270 -1.397 23.982 1.00 91.12 87 GLU A O 1
ATOM 688 N N . THR A 1 88 ? -8.566 -1.027 21.784 1.00 88.88 88 THR A N 1
ATOM 689 C CA . THR A 1 88 ? -10.033 -1.145 21.775 1.00 88.88 88 THR A CA 1
ATOM 690 C C . THR A 1 88 ? -10.543 -2.580 21.583 1.00 88.88 88 THR A C 1
ATOM 692 O O . THR A 1 88 ? -11.744 -2.817 21.689 1.00 88.88 88 THR A O 1
ATOM 695 N N . GLY A 1 89 ? -9.656 -3.548 21.324 1.00 92.62 89 GLY A N 1
ATOM 696 C CA . GLY A 1 89 ? -10.006 -4.954 21.086 1.00 92.62 89 GLY A CA 1
ATOM 697 C C . GLY A 1 89 ? -10.597 -5.258 19.702 1.00 92.62 89 GLY A C 1
ATOM 698 O O . GLY A 1 89 ? -11.028 -6.386 19.469 1.00 92.62 89 GLY A O 1
ATOM 699 N N . TRP A 1 90 ? -10.603 -4.289 18.782 1.00 94.88 90 TRP A N 1
ATOM 700 C CA . TRP A 1 90 ? -11.183 -4.411 17.437 1.00 94.88 90 TRP A CA 1
ATOM 701 C C . TRP A 1 90 ? -10.171 -4.727 16.329 1.00 94.88 90 TRP A C 1
ATOM 703 O O . TRP A 1 90 ? -10.541 -4.803 15.160 1.00 94.88 90 TRP A O 1
ATOM 713 N N . TYR A 1 91 ? -8.894 -4.914 16.666 1.00 96.69 91 TYR A N 1
ATOM 714 C CA . TYR A 1 91 ? -7.875 -5.217 15.668 1.00 96.69 91 TYR A CA 1
ATOM 715 C C . TYR A 1 91 ? -8.064 -6.592 15.009 1.00 96.69 91 TYR A C 1
ATOM 717 O O . TYR A 1 91 ? -7.829 -7.628 15.632 1.00 96.69 91 TYR A O 1
ATOM 725 N N . ASP A 1 92 ? -8.401 -6.580 13.719 1.00 96.12 92 ASP A N 1
ATOM 726 C CA . ASP A 1 92 ? -8.350 -7.738 12.827 1.00 96.12 92 ASP A CA 1
ATOM 727 C C . ASP A 1 92 ? -7.281 -7.489 11.739 1.00 96.12 92 ASP A C 1
ATOM 729 O O . ASP A 1 92 ? -7.459 -6.590 10.906 1.00 96.12 92 ASP A O 1
ATOM 733 N N . PRO A 1 93 ? -6.173 -8.260 11.694 1.00 95.56 93 PRO A N 1
ATOM 734 C CA . PRO A 1 93 ? -5.143 -8.099 10.666 1.00 95.56 93 PRO A CA 1
ATOM 735 C C . PRO A 1 93 ? -5.673 -8.374 9.250 1.00 95.56 93 PRO A C 1
ATOM 737 O O . PRO A 1 93 ? -5.077 -7.913 8.280 1.00 95.56 93 PRO A O 1
ATOM 740 N N . ASN A 1 94 ? -6.816 -9.056 9.110 1.00 96.06 94 ASN A N 1
ATOM 741 C CA . ASN A 1 94 ? -7.453 -9.302 7.817 1.00 96.06 94 ASN A CA 1
ATOM 742 C C . ASN A 1 94 ? -8.252 -8.093 7.294 1.00 96.06 94 ASN A C 1
ATOM 744 O O . ASN A 1 94 ? -8.728 -8.116 6.155 1.00 96.06 94 ASN A O 1
ATOM 748 N N . LYS A 1 95 ? -8.417 -7.042 8.109 1.00 96.50 95 LYS A N 1
ATOM 749 C CA . LYS A 1 95 ? -9.199 -5.835 7.800 1.00 96.50 95 LYS A CA 1
ATOM 750 C C . LYS A 1 95 ? -8.362 -4.572 7.613 1.00 96.50 95 LYS A C 1
ATOM 752 O O . LYS A 1 95 ? -8.940 -3.538 7.300 1.00 96.50 95 LYS A O 1
ATOM 757 N N . LEU A 1 96 ? -7.039 -4.627 7.774 1.00 97.94 96 LEU A N 1
ATOM 758 C CA . LEU A 1 96 ? -6.157 -3.462 7.658 1.00 97.94 96 LEU A CA 1
ATOM 759 C C . LEU A 1 96 ? -5.134 -3.652 6.532 1.00 97.94 96 LEU A C 1
ATOM 761 O O . LEU A 1 96 ? -4.309 -4.561 6.586 1.00 97.94 96 LEU A O 1
ATOM 765 N N . LEU A 1 97 ? -5.163 -2.768 5.531 1.00 98.12 97 LEU A N 1
ATOM 766 C CA . LEU A 1 97 ? -4.286 -2.823 4.361 1.00 98.12 97 LEU A CA 1
ATOM 767 C C . LEU A 1 97 ? -3.700 -1.444 4.039 1.00 98.12 97 LEU A C 1
ATOM 769 O O . LEU A 1 97 ? -4.430 -0.502 3.744 1.00 98.12 97 LEU A O 1
ATOM 773 N N . GLY A 1 98 ? -2.373 -1.327 4.028 1.00 98.19 98 GLY A N 1
ATOM 774 C CA . GLY A 1 98 ? -1.681 -0.182 3.434 1.00 98.19 98 GLY A CA 1
ATOM 775 C C . GLY A 1 98 ? -1.619 -0.300 1.912 1.00 98.19 98 GLY A C 1
ATOM 776 O O . GLY A 1 98 ? -1.275 -1.357 1.381 1.00 98.19 98 GLY A O 1
ATOM 777 N N . SER A 1 99 ? -1.968 0.770 1.202 1.00 96.62 99 SER A N 1
ATOM 778 C CA . SER A 1 99 ? -2.053 0.777 -0.261 1.00 96.62 99 SER A CA 1
ATOM 779 C C . SER A 1 99 ? -0.676 0.786 -0.931 1.00 96.62 99 SER A C 1
ATOM 781 O O . SER A 1 99 ? 0.167 1.625 -0.624 1.00 96.62 99 SER A O 1
ATOM 783 N N . LEU A 1 100 ? -0.479 -0.095 -1.920 1.00 97.56 100 LEU A N 1
ATOM 784 C CA . LEU A 1 100 ? 0.617 -0.004 -2.898 1.00 97.56 100 LEU A CA 1
ATOM 785 C C . LEU A 1 100 ? 0.129 0.314 -4.321 1.00 97.56 100 LEU A C 1
ATOM 787 O O . LEU A 1 100 ? 0.919 0.280 -5.263 1.00 97.56 100 LEU A O 1
ATOM 791 N N . ALA A 1 101 ? -1.147 0.667 -4.504 1.00 95.25 101 ALA A N 1
ATOM 792 C CA . ALA A 1 101 ? -1.725 0.845 -5.837 1.00 95.25 101 ALA A CA 1
ATOM 793 C C . ALA A 1 101 ? -0.994 1.918 -6.668 1.00 95.25 101 ALA A C 1
ATOM 795 O O . ALA A 1 101 ? -0.728 1.717 -7.853 1.00 95.25 101 ALA A O 1
ATOM 796 N N . VAL A 1 102 ? -0.614 3.037 -6.042 1.00 92.50 102 VAL A N 1
ATOM 797 C CA . VAL A 1 102 ? 0.098 4.145 -6.701 1.00 92.50 102 VAL A CA 1
ATOM 798 C C . VAL A 1 102 ? 1.522 3.755 -7.140 1.00 92.50 102 VAL A C 1
ATOM 800 O O . VAL A 1 102 ? 1.820 3.909 -8.330 1.00 92.50 102 VAL A O 1
ATOM 803 N N . PRO A 1 103 ? 2.421 3.246 -6.265 1.00 95.75 103 PRO A N 1
ATOM 804 C CA . PRO A 1 103 ? 3.747 2.810 -6.702 1.00 95.75 103 PRO A CA 1
ATOM 805 C C . PRO A 1 103 ? 3.697 1.631 -7.684 1.00 95.75 103 PRO A C 1
ATOM 807 O O . PRO A 1 103 ? 4.470 1.628 -8.639 1.00 95.75 103 PRO A O 1
ATOM 810 N N . GLU A 1 104 ? 2.770 0.679 -7.520 1.00 96.31 104 GLU A N 1
ATOM 811 C CA . GLU A 1 104 ? 2.613 -0.454 -8.444 1.00 96.31 104 GLU A CA 1
ATOM 812 C C . GLU A 1 104 ? 2.176 0.005 -9.847 1.00 96.31 104 GLU A C 1
ATOM 814 O O . GLU A 1 104 ? 2.768 -0.404 -10.849 1.00 96.31 104 GLU A O 1
ATOM 819 N N . MET A 1 105 ? 1.202 0.920 -9.940 1.00 95.00 105 MET A N 1
ATOM 820 C CA . MET A 1 105 ? 0.788 1.541 -11.205 1.00 95.00 105 MET A CA 1
ATOM 821 C C . MET A 1 105 ? 1.960 2.275 -11.872 1.00 95.00 105 MET A C 1
ATOM 823 O O . MET A 1 105 ? 2.167 2.135 -13.081 1.00 95.00 105 MET A O 1
ATOM 827 N N . ARG A 1 106 ? 2.742 3.050 -11.106 1.00 94.62 106 ARG A N 1
ATOM 828 C CA . ARG A 1 106 ? 3.906 3.791 -11.623 1.00 94.62 106 ARG A CA 1
ATOM 829 C C . ARG A 1 106 ? 4.978 2.839 -12.161 1.00 94.62 106 ARG A C 1
ATOM 831 O O . ARG A 1 106 ? 5.419 3.017 -13.296 1.00 94.62 106 ARG A O 1
ATOM 838 N N . ALA A 1 107 ? 5.337 1.805 -11.401 1.00 96.56 107 ALA A N 1
ATOM 839 C CA . ALA A 1 107 ? 6.313 0.795 -11.810 1.00 96.56 107 ALA A CA 1
ATOM 840 C C . ALA A 1 107 ? 5.861 0.030 -13.066 1.00 96.56 107 ALA A C 1
ATOM 842 O O . ALA A 1 107 ? 6.610 -0.070 -14.039 1.00 96.56 107 ALA A O 1
ATOM 843 N N . SER A 1 108 ? 4.604 -0.419 -13.088 1.00 96.06 108 SER A N 1
ATOM 844 C CA . SER A 1 108 ? 4.001 -1.127 -14.225 1.00 96.06 108 SER A CA 1
ATOM 845 C C . SER A 1 108 ? 3.945 -0.257 -15.484 1.00 96.06 108 SER A C 1
ATOM 847 O O . SER A 1 108 ? 4.260 -0.726 -16.575 1.00 96.06 108 SER A O 1
ATOM 849 N N . THR A 1 109 ? 3.637 1.037 -15.341 1.00 94.44 109 THR A N 1
ATOM 850 C CA . THR A 1 109 ? 3.627 2.000 -16.457 1.00 94.44 109 THR A CA 1
ATOM 851 C C . THR A 1 109 ? 5.027 2.245 -17.026 1.00 94.44 109 THR A C 1
ATOM 853 O O . THR A 1 109 ? 5.175 2.367 -18.243 1.00 94.44 109 THR A O 1
ATOM 856 N N . LEU A 1 110 ? 6.061 2.314 -16.178 1.00 95.00 110 LEU A N 1
ATOM 857 C CA . LEU A 1 110 ? 7.449 2.456 -16.634 1.00 95.00 110 LEU A CA 1
ATOM 858 C C . LEU A 1 110 ? 7.942 1.195 -17.349 1.00 95.00 110 LEU A C 1
ATOM 860 O O . LEU A 1 110 ? 8.490 1.310 -18.444 1.00 95.00 110 LEU A O 1
ATOM 864 N N . ALA A 1 111 ? 7.674 0.007 -16.797 1.00 96.00 111 ALA A N 1
ATOM 865 C CA . ALA A 1 111 ? 8.008 -1.257 -17.449 1.00 96.00 111 ALA A CA 1
ATOM 866 C C . ALA A 1 111 ? 7.300 -1.407 -18.807 1.00 96.00 111 ALA A C 1
ATOM 868 O O . ALA A 1 111 ? 7.953 -1.704 -19.804 1.00 96.00 111 ALA A O 1
ATOM 869 N N . ALA A 1 112 ? 5.995 -1.124 -18.878 1.00 95.50 112 ALA A N 1
ATOM 870 C CA . ALA A 1 112 ? 5.234 -1.187 -20.126 1.00 95.50 112 ALA A CA 1
ATOM 871 C C . ALA A 1 112 ? 5.815 -0.246 -21.194 1.00 95.50 112 ALA A C 1
ATOM 873 O O . ALA A 1 112 ? 6.031 -0.652 -22.335 1.00 95.50 112 ALA A O 1
ATOM 874 N N . ARG A 1 113 ? 6.160 0.994 -20.810 1.00 94.75 113 ARG A N 1
ATOM 875 C CA . ARG A 1 113 ? 6.832 1.960 -21.695 1.00 94.75 113 ARG A CA 1
ATOM 876 C C . ARG A 1 113 ? 8.200 1.476 -22.172 1.00 94.75 113 ARG A C 1
ATOM 878 O O . ARG A 1 113 ? 8.493 1.621 -23.352 1.00 94.75 113 ARG A O 1
ATOM 885 N N . ALA A 1 114 ? 9.014 0.903 -21.286 1.00 94.00 114 ALA A N 1
ATOM 886 C CA . ALA A 1 114 ? 10.341 0.391 -21.629 1.00 94.00 114 ALA A CA 1
ATOM 887 C C . ALA A 1 114 ? 10.293 -0.823 -22.579 1.00 94.00 114 ALA A C 1
ATOM 889 O O . ALA A 1 114 ? 11.231 -1.035 -23.342 1.00 94.00 114 ALA A O 1
ATOM 890 N N . LEU A 1 115 ? 9.200 -1.594 -22.551 1.00 92.50 115 LEU A N 1
ATOM 891 C CA . LEU A 1 115 ? 8.978 -2.771 -23.400 1.00 92.50 115 LEU A CA 1
ATOM 892 C C . LEU A 1 115 ? 8.114 -2.492 -24.640 1.00 92.50 115 LEU A C 1
ATOM 894 O O . LEU A 1 115 ? 7.842 -3.413 -25.406 1.00 92.50 115 LEU A O 1
ATOM 898 N N . CYS A 1 116 ? 7.667 -1.247 -24.842 1.00 93.62 116 CYS A N 1
ATOM 899 C CA . CYS A 1 116 ? 6.683 -0.876 -25.867 1.00 93.62 116 CYS A CA 1
ATOM 900 C C . CYS A 1 116 ? 5.374 -1.698 -25.796 1.00 93.62 116 CYS A C 1
ATOM 902 O O . CYS A 1 116 ? 4.741 -1.961 -26.819 1.00 93.62 116 CYS A O 1
ATOM 904 N N . LEU A 1 117 ? 4.962 -2.088 -24.586 1.00 91.56 117 LEU A N 1
ATOM 905 C CA . LEU A 1 117 ? 3.727 -2.822 -24.300 1.00 91.56 117 LEU A CA 1
ATOM 906 C C . LEU A 1 117 ? 2.614 -1.884 -23.815 1.00 91.56 117 LEU A C 1
ATOM 908 O O . LEU A 1 117 ? 2.859 -0.785 -23.312 1.00 91.56 117 LEU A O 1
ATOM 912 N N . GLU A 1 118 ? 1.365 -2.338 -23.911 1.00 83.81 118 GLU A N 1
ATOM 913 C CA . GLU A 1 118 ? 0.253 -1.651 -23.252 1.00 83.81 118 GLU A CA 1
ATOM 914 C C . GLU A 1 118 ? 0.266 -1.940 -21.737 1.00 83.81 118 GLU A C 1
ATOM 916 O O . GLU A 1 118 ? 0.373 -3.109 -21.356 1.00 83.81 118 GLU A O 1
ATOM 921 N N . PRO A 1 119 ? 0.063 -0.939 -20.854 1.00 79.44 119 PRO A N 1
ATOM 922 C CA . PRO A 1 119 ? 0.143 -1.126 -19.400 1.00 79.44 119 PRO A CA 1
ATOM 923 C C . PRO A 1 119 ? -0.760 -2.216 -18.808 1.00 79.44 119 PRO A C 1
ATOM 925 O O . PRO A 1 119 ? -0.439 -2.753 -17.757 1.00 79.44 119 PRO A O 1
ATOM 928 N N . ARG A 1 120 ? -1.863 -2.593 -19.472 1.00 81.56 120 ARG A N 1
ATOM 929 C CA . ARG A 1 120 ? -2.740 -3.693 -19.020 1.00 81.56 120 ARG A CA 1
ATOM 930 C C . ARG A 1 120 ? -2.113 -5.091 -19.128 1.00 81.56 120 ARG A C 1
ATOM 932 O O . ARG A 1 120 ? -2.635 -6.020 -18.525 1.00 81.56 120 ARG A O 1
ATOM 939 N N . TYR A 1 121 ? -1.027 -5.245 -19.890 1.00 84.69 121 TYR A N 1
ATOM 940 C CA . TYR A 1 121 ? -0.298 -6.508 -20.067 1.00 84.69 121 TYR A CA 1
ATOM 941 C C . TYR A 1 121 ? 1.019 -6.555 -19.275 1.00 84.69 121 TYR A C 1
ATOM 943 O O . TYR A 1 121 ? 1.828 -7.458 -19.473 1.00 84.69 121 TYR A O 1
ATOM 951 N N . THR A 1 122 ? 1.269 -5.582 -18.398 1.00 90.50 122 THR A N 1
ATOM 952 C CA . THR A 1 122 ? 2.503 -5.491 -17.610 1.00 90.50 122 THR A CA 1
ATOM 953 C C . THR A 1 122 ? 2.149 -5.176 -16.167 1.00 90.50 122 THR A C 1
ATOM 955 O O . THR A 1 122 ? 1.424 -4.221 -15.905 1.00 90.50 122 THR A O 1
ATOM 958 N N . ARG A 1 123 ? 2.671 -5.955 -15.218 1.00 92.88 123 ARG A N 1
ATOM 959 C CA . ARG A 1 123 ? 2.427 -5.737 -13.789 1.00 92.88 123 ARG A CA 1
ATOM 960 C C . ARG A 1 123 ? 3.721 -5.924 -13.015 1.00 92.88 123 ARG A C 1
ATOM 962 O O . ARG A 1 123 ? 4.250 -7.023 -12.969 1.00 92.88 123 ARG A O 1
ATOM 969 N N . VAL A 1 124 ? 4.213 -4.863 -12.385 1.00 95.75 124 VAL A N 1
ATOM 970 C CA . VAL A 1 124 ? 5.413 -4.896 -11.537 1.00 95.75 124 VAL A CA 1
ATOM 971 C C . VAL A 1 124 ? 4.966 -4.929 -10.074 1.00 95.75 124 VAL A C 1
ATOM 973 O O . VAL A 1 124 ? 4.677 -3.864 -9.532 1.00 95.75 124 VAL A O 1
ATOM 976 N N . PRO A 1 125 ? 4.862 -6.104 -9.423 1.00 94.69 125 PRO A N 1
ATOM 977 C CA . PRO A 1 125 ? 4.504 -6.174 -8.012 1.00 94.69 125 PRO A CA 1
ATOM 978 C C . PRO A 1 125 ? 5.586 -5.513 -7.151 1.00 94.69 125 PRO A C 1
ATOM 980 O O . PRO A 1 125 ? 6.780 -5.680 -7.401 1.00 94.69 125 PRO A O 1
ATOM 983 N N . CYS A 1 126 ? 5.164 -4.790 -6.118 1.00 97.25 126 CYS A N 1
ATOM 984 C CA . CYS A 1 126 ? 6.057 -4.135 -5.165 1.00 97.25 126 CYS A CA 1
ATOM 985 C C . CYS A 1 126 ? 6.077 -4.893 -3.831 1.00 97.25 126 CYS A C 1
ATOM 987 O O . CYS A 1 126 ? 5.050 -5.398 -3.386 1.00 97.25 126 CYS A O 1
ATOM 989 N N . VAL A 1 127 ? 7.235 -4.967 -3.181 1.00 97.00 127 VAL A N 1
ATOM 990 C CA . VAL A 1 127 ? 7.414 -5.614 -1.872 1.00 97.00 127 VAL A CA 1
ATOM 991 C C . VAL A 1 127 ? 8.254 -4.755 -0.927 1.00 97.00 127 VAL A C 1
ATOM 993 O O . VAL A 1 127 ? 8.757 -3.699 -1.313 1.00 97.00 127 VAL A O 1
ATOM 996 N N . GLY A 1 128 ? 8.403 -5.201 0.322 1.00 96.31 128 GLY A N 1
ATOM 997 C CA . GLY A 1 128 ? 9.133 -4.460 1.349 1.00 96.31 128 GLY A CA 1
ATOM 998 C C . GLY A 1 128 ? 8.224 -3.437 2.019 1.00 96.31 128 GLY A C 1
ATOM 999 O O . GLY A 1 128 ? 7.337 -3.823 2.775 1.00 96.31 128 GLY A O 1
ATOM 1000 N N . GLY A 1 129 ? 8.456 -2.150 1.784 1.00 96.81 129 GLY A N 1
ATOM 1001 C CA . GLY A 1 129 ? 7.623 -1.046 2.269 1.00 96.81 129 GLY A CA 1
ATOM 1002 C C . GLY A 1 129 ? 6.850 -0.356 1.147 1.00 96.81 129 GLY A C 1
ATOM 1003 O O . GLY A 1 129 ? 6.712 -0.883 0.043 1.00 96.81 129 GLY A O 1
ATOM 1004 N N . THR A 1 130 ? 6.338 0.836 1.435 1.00 96.00 130 THR A N 1
ATOM 1005 C CA . THR A 1 130 ? 5.435 1.588 0.546 1.00 96.00 130 THR A CA 1
ATOM 1006 C C . THR A 1 130 ? 6.102 2.760 -0.172 1.00 96.00 130 THR A C 1
ATOM 1008 O O . THR A 1 130 ? 5.663 3.130 -1.262 1.00 96.00 130 THR A O 1
ATOM 1011 N N . GLU A 1 131 ? 7.188 3.314 0.377 1.00 93.62 131 GLU A N 1
ATOM 1012 C CA . GLU A 1 131 ? 7.904 4.451 -0.212 1.00 93.62 131 GLU A CA 1
ATOM 1013 C C . GLU A 1 131 ? 9.427 4.441 0.037 1.00 93.62 131 GLU A C 1
ATOM 1015 O O . GLU A 1 131 ? 9.956 3.710 0.882 1.00 93.62 131 GLU A O 1
ATOM 1020 N N . GLY A 1 132 ? 10.147 5.282 -0.715 1.00 93.75 132 GLY A N 1
ATOM 1021 C CA . GLY A 1 132 ? 11.581 5.521 -0.536 1.00 93.75 132 GLY A CA 1
ATOM 1022 C C . GLY A 1 132 ? 12.452 4.267 -0.671 1.00 93.75 132 GLY A C 1
ATOM 1023 O O . GLY A 1 132 ? 12.191 3.382 -1.481 1.00 93.75 132 GLY A O 1
ATOM 1024 N N . ASP A 1 133 ? 13.495 4.194 0.151 1.00 94.94 133 ASP A N 1
ATOM 1025 C CA . ASP A 1 133 ? 14.425 3.065 0.295 1.00 94.94 133 ASP A CA 1
ATOM 1026 C C . ASP A 1 133 ? 13.745 1.712 0.571 1.00 94.94 133 ASP A C 1
ATOM 1028 O O . ASP A 1 133 ? 14.270 0.676 0.158 1.00 94.94 133 ASP A O 1
ATOM 1032 N N . THR A 1 134 ? 12.581 1.714 1.229 1.00 97.12 134 THR A N 1
ATOM 1033 C CA . THR A 1 134 ? 11.860 0.483 1.590 1.00 97.12 134 THR A CA 1
ATOM 1034 C C . THR A 1 134 ? 11.018 -0.105 0.460 1.00 97.12 134 THR A C 1
ATOM 1036 O O . THR A 1 134 ? 10.790 -1.312 0.439 1.00 97.12 134 THR A O 1
ATOM 1039 N N . LEU A 1 135 ? 10.561 0.708 -0.494 1.00 98.12 135 LEU A N 1
ATOM 1040 C CA . LEU A 1 135 ? 9.734 0.246 -1.609 1.00 98.12 135 LEU A CA 1
ATOM 1041 C C . LEU A 1 135 ? 10.584 -0.531 -2.618 1.00 98.12 135 LEU A C 1
ATOM 1043 O O . LEU A 1 135 ? 11.484 0.052 -3.223 1.00 98.12 135 LEU A O 1
ATOM 1047 N N . VAL A 1 136 ? 10.294 -1.809 -2.856 1.00 98.25 136 VAL A N 1
ATOM 1048 C CA . VAL A 1 136 ? 11.036 -2.648 -3.815 1.00 98.25 136 VAL A CA 1
ATOM 1049 C C . VAL A 1 136 ? 10.120 -3.115 -4.955 1.00 98.25 136 VAL A C 1
ATOM 1051 O O . VAL A 1 136 ? 9.389 -4.090 -4.788 1.00 98.25 136 VAL A O 1
ATOM 1054 N N . PRO A 1 137 ? 10.130 -2.450 -6.127 1.00 97.88 137 PRO A N 1
ATOM 1055 C CA . PRO A 1 137 ? 9.440 -2.929 -7.322 1.00 97.88 137 PRO A CA 1
ATOM 1056 C C . PRO A 1 137 ? 10.191 -4.116 -7.942 1.00 97.88 137 PRO A C 1
ATOM 1058 O O . PRO A 1 137 ? 11.371 -4.009 -8.274 1.00 97.88 137 PRO A O 1
ATOM 1061 N N . LEU A 1 138 ? 9.507 -5.245 -8.130 1.00 96.94 138 LEU A N 1
ATOM 1062 C CA . LEU A 1 138 ? 10.095 -6.466 -8.682 1.00 96.94 138 LEU A CA 1
ATOM 1063 C C . LEU A 1 138 ? 10.008 -6.473 -10.209 1.00 96.94 138 LEU A C 1
ATOM 1065 O O . LEU A 1 138 ? 9.119 -7.088 -10.805 1.00 96.94 138 LEU A O 1
ATOM 1069 N N . PHE A 1 139 ? 10.927 -5.765 -10.866 1.00 96.75 139 PHE A N 1
ATOM 1070 C CA . PHE A 1 139 ? 10.976 -5.708 -12.328 1.00 96.75 139 PHE A CA 1
ATOM 1071 C C . PHE A 1 139 ? 11.255 -7.080 -12.977 1.00 96.75 139 PHE A C 1
ATOM 1073 O O . PHE A 1 139 ? 10.823 -7.281 -14.110 1.00 96.75 139 PHE A O 1
ATOM 1080 N N . SER A 1 140 ? 11.823 -8.063 -12.257 1.00 94.88 140 SER A N 1
ATOM 1081 C CA . SER A 1 140 ? 11.896 -9.481 -12.691 1.00 94.88 140 SER A CA 1
ATOM 1082 C C . SER A 1 140 ? 10.536 -10.199 -12.763 1.00 94.88 140 SER A C 1
ATOM 1084 O O . SER A 1 140 ? 10.452 -11.409 -13.003 1.00 94.88 140 SER A O 1
ATOM 1086 N N . LYS A 1 141 ? 9.448 -9.494 -12.437 1.00 93.88 141 LYS A N 1
ATOM 1087 C CA . LYS A 1 141 ? 8.063 -9.983 -12.469 1.00 93.88 141 LYS A CA 1
ATOM 1088 C C . LYS A 1 141 ? 7.154 -9.143 -13.363 1.00 93.88 141 LYS A C 1
ATOM 1090 O O . LYS A 1 141 ? 5.967 -9.432 -13.423 1.00 93.88 141 LYS A O 1
ATOM 1095 N N . ALA A 1 142 ? 7.706 -8.150 -14.069 1.00 92.88 142 ALA A N 1
ATOM 1096 C CA . ALA A 1 142 ? 6.955 -7.243 -14.936 1.00 92.88 142 ALA A CA 1
ATOM 1097 C C . ALA A 1 142 ? 6.151 -7.972 -16.028 1.00 92.88 142 ALA A C 1
ATOM 1099 O O . ALA A 1 142 ? 5.013 -7.595 -16.321 1.00 92.88 142 ALA A O 1
ATOM 1100 N N . VAL A 1 143 ? 6.778 -8.986 -16.634 1.00 89.25 143 VAL A N 1
ATOM 1101 C CA . VAL A 1 143 ? 6.268 -9.836 -17.718 1.00 89.25 143 VAL A CA 1
ATOM 1102 C C . VAL A 1 143 ? 6.837 -11.245 -17.509 1.00 89.25 143 VAL A C 1
ATOM 1104 O O . VAL A 1 143 ? 7.966 -11.395 -17.043 1.00 89.25 143 VAL A O 1
ATOM 1107 N N . GLU A 1 144 ? 6.074 -12.290 -17.830 1.00 85.69 144 GLU A N 1
ATOM 1108 C CA . GLU A 1 144 ? 6.572 -13.666 -17.730 1.00 85.69 144 GLU A CA 1
ATOM 1109 C C . GLU A 1 144 ? 7.739 -13.923 -18.698 1.00 85.69 144 GLU A C 1
ATOM 1111 O O . GLU A 1 144 ? 7.736 -13.460 -19.838 1.00 85.69 144 GLU A O 1
ATOM 1116 N N . TYR A 1 145 ? 8.731 -14.696 -18.244 1.00 82.94 145 TYR A N 1
ATOM 1117 C CA . TYR A 1 145 ? 9.917 -15.099 -19.018 1.00 82.94 145 TYR A CA 1
ATOM 1118 C C . TYR A 1 145 ? 10.808 -13.949 -19.532 1.00 82.94 145 TYR A C 1
ATOM 1120 O O . TYR A 1 145 ? 11.664 -14.180 -20.387 1.00 82.94 145 TYR A O 1
ATOM 1128 N N . PHE A 1 146 ? 10.658 -12.734 -18.993 1.00 87.38 146 PHE A N 1
ATOM 1129 C CA . PHE A 1 146 ? 11.501 -11.585 -19.313 1.00 87.38 146 PHE A CA 1
ATOM 1130 C C . PHE A 1 146 ? 12.059 -10.930 -18.043 1.00 87.38 146 PHE A C 1
ATOM 1132 O O . PHE A 1 146 ? 11.302 -10.465 -17.193 1.00 87.38 146 PHE A O 1
ATOM 1139 N N . ASP A 1 147 ? 13.386 -10.820 -17.968 1.00 88.19 147 ASP A N 1
ATOM 1140 C CA . ASP A 1 147 ? 14.093 -10.066 -16.934 1.00 88.19 147 ASP A CA 1
ATOM 1141 C C . ASP A 1 147 ? 14.719 -8.802 -17.542 1.00 88.19 147 ASP A C 1
ATOM 1143 O O . ASP A 1 147 ? 15.426 -8.855 -18.553 1.00 88.19 147 ASP A O 1
ATOM 1147 N N . PHE A 1 148 ? 14.500 -7.650 -16.905 1.00 92.50 148 PHE A N 1
ATOM 1148 C CA . PHE A 1 148 ? 15.231 -6.430 -17.247 1.00 92.50 148 PHE A CA 1
ATOM 1149 C C . PHE A 1 148 ? 16.713 -6.566 -16.877 1.00 92.50 148 PHE A C 1
ATOM 1151 O O . PHE A 1 148 ? 17.059 -7.108 -15.828 1.00 92.50 148 PHE A O 1
ATOM 1158 N N . ALA A 1 149 ? 17.598 -5.979 -17.689 1.00 94.38 149 ALA A N 1
ATOM 1159 C CA . ALA A 1 149 ? 18.988 -5.775 -17.289 1.00 94.38 149 ALA A CA 1
ATOM 1160 C C . ALA A 1 149 ? 19.040 -4.983 -15.969 1.00 94.38 149 ALA A C 1
ATOM 1162 O O . ALA A 1 149 ? 18.350 -3.969 -15.844 1.00 94.38 149 ALA A O 1
ATOM 1163 N N . GLN A 1 150 ? 19.869 -5.421 -15.013 1.00 94.00 150 GLN A N 1
ATOM 1164 C CA . GLN A 1 150 ? 19.891 -4.899 -13.638 1.00 94.00 150 GLN A CA 1
ATOM 1165 C C . GLN A 1 150 ? 19.938 -3.364 -13.581 1.00 94.00 150 GLN A C 1
ATOM 1167 O O . GLN A 1 150 ? 19.099 -2.760 -12.925 1.00 94.00 150 GLN A O 1
ATOM 1172 N N . HIS A 1 151 ? 20.830 -2.730 -14.348 1.00 95.38 151 HIS A N 1
ATOM 1173 C CA . HIS A 1 151 ? 20.938 -1.269 -14.409 1.00 95.38 151 HIS A CA 1
ATOM 1174 C C . HIS A 1 151 ? 19.625 -0.572 -14.822 1.00 95.38 151 HIS A C 1
ATOM 1176 O O . HIS A 1 151 ? 19.258 0.458 -14.263 1.00 95.38 151 HIS A O 1
ATOM 1182 N N . ASN A 1 152 ? 18.864 -1.150 -15.758 1.00 95.50 152 ASN A N 1
ATOM 1183 C CA . ASN A 1 152 ? 17.571 -0.596 -16.168 1.00 95.50 152 ASN A CA 1
ATOM 1184 C C . ASN A 1 152 ? 16.522 -0.759 -15.056 1.00 95.50 152 ASN A C 1
ATOM 1186 O O . ASN A 1 152 ? 15.716 0.144 -14.838 1.00 95.50 152 ASN A O 1
ATOM 1190 N N . ALA A 1 153 ? 16.538 -1.888 -14.339 1.00 95.50 153 ALA A N 1
ATOM 1191 C CA . ALA A 1 153 ? 15.665 -2.120 -13.189 1.00 95.50 153 ALA A CA 1
ATOM 1192 C C . ALA A 1 153 ? 15.993 -1.179 -12.013 1.00 95.50 153 ALA A C 1
ATOM 1194 O O . ALA A 1 153 ? 15.075 -0.652 -11.388 1.00 95.50 153 ALA A O 1
ATOM 1195 N N . GLU A 1 154 ? 17.275 -0.906 -11.755 1.00 95.62 154 GLU A N 1
ATOM 1196 C CA . GLU A 1 154 ? 17.751 0.073 -10.766 1.00 95.62 154 GLU A CA 1
ATOM 1197 C C . GLU A 1 154 ? 17.267 1.491 -11.116 1.00 95.62 154 GLU A C 1
ATOM 1199 O O . GLU A 1 154 ? 16.596 2.128 -10.304 1.00 95.62 154 GLU A O 1
ATOM 1204 N N . MET A 1 155 ? 17.506 1.948 -12.352 1.00 96.94 155 MET A N 1
ATOM 1205 C CA . MET A 1 155 ? 17.067 3.266 -12.835 1.00 96.94 155 MET A CA 1
ATOM 1206 C C . MET A 1 155 ? 15.541 3.443 -12.765 1.00 96.94 155 MET A C 1
ATOM 1208 O O . MET A 1 155 ? 15.050 4.496 -12.353 1.00 96.94 155 MET A O 1
ATOM 1212 N N . MET A 1 156 ? 14.764 2.419 -13.140 1.00 97.12 156 MET A N 1
ATOM 1213 C CA . MET A 1 156 ? 13.304 2.467 -13.004 1.00 97.12 156 MET A CA 1
ATOM 1214 C C . MET A 1 156 ? 12.858 2.408 -11.537 1.00 97.12 156 MET A C 1
ATOM 1216 O O . MET A 1 156 ? 11.900 3.085 -11.176 1.00 97.12 156 MET A O 1
ATOM 1220 N N . THR A 1 157 ? 13.550 1.655 -10.678 1.00 97.44 157 THR A N 1
ATOM 1221 C CA . THR A 1 157 ? 13.272 1.607 -9.232 1.00 97.44 157 THR A CA 1
ATOM 1222 C C . THR A 1 157 ? 13.465 2.977 -8.594 1.00 97.44 157 THR A C 1
ATOM 1224 O O . THR A 1 157 ? 12.578 3.449 -7.884 1.00 97.44 157 THR A O 1
ATOM 1227 N N . GLU A 1 158 ? 14.571 3.659 -8.896 1.00 97.00 158 GLU A N 1
ATOM 1228 C CA . GLU A 1 158 ? 14.806 5.030 -8.445 1.00 97.00 158 GLU A CA 1
ATOM 1229 C C . GLU A 1 158 ? 13.728 5.992 -8.972 1.00 97.00 158 GLU A C 1
ATOM 1231 O O . GLU A 1 158 ? 13.173 6.776 -8.201 1.00 97.00 158 GLU A O 1
ATOM 1236 N N . ALA A 1 159 ? 13.349 5.886 -10.250 1.00 96.06 159 ALA A N 1
ATOM 1237 C CA . ALA A 1 159 ? 12.284 6.705 -10.829 1.00 96.06 159 ALA A CA 1
ATOM 1238 C C . ALA A 1 159 ? 10.919 6.501 -10.138 1.00 96.06 159 ALA A C 1
ATOM 1240 O O . ALA A 1 159 ? 10.198 7.476 -9.928 1.00 96.06 159 ALA A O 1
ATOM 1241 N N . VAL A 1 160 ? 10.563 5.270 -9.742 1.00 96.00 160 VAL A N 1
ATOM 1242 C CA . VAL A 1 160 ? 9.336 4.990 -8.967 1.00 96.00 160 VAL A CA 1
ATOM 1243 C C . VAL A 1 160 ? 9.429 5.584 -7.561 1.00 96.00 160 VAL A C 1
ATOM 1245 O O . VAL A 1 160 ? 8.490 6.250 -7.122 1.00 96.00 160 VAL A O 1
ATOM 1248 N N . ARG A 1 161 ? 10.555 5.375 -6.865 1.00 95.50 161 ARG A N 1
ATOM 1249 C CA . ARG A 1 161 ? 10.787 5.864 -5.494 1.00 95.50 161 ARG A CA 1
ATOM 1250 C C . ARG A 1 161 ? 10.764 7.390 -5.410 1.00 95.50 161 ARG A C 1
ATOM 1252 O O . ARG A 1 161 ? 10.162 7.933 -4.491 1.00 95.50 161 ARG A O 1
ATOM 1259 N N . ASN A 1 162 ? 11.347 8.069 -6.398 1.00 92.38 162 ASN A N 1
ATOM 1260 C CA . AS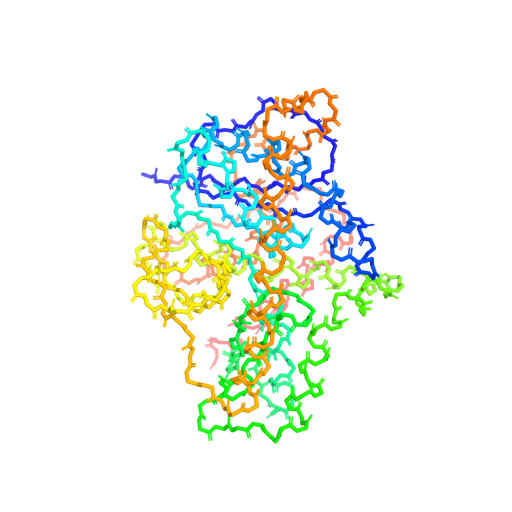N A 1 162 ? 11.412 9.530 -6.476 1.00 92.38 162 ASN A CA 1
ATOM 1261 C C . ASN A 1 162 ? 10.157 10.169 -7.105 1.00 92.38 162 ASN A C 1
ATOM 1263 O O . ASN A 1 162 ? 10.035 11.396 -7.112 1.00 92.38 162 ASN A O 1
ATOM 1267 N N . ALA A 1 163 ? 9.206 9.378 -7.618 1.00 89.19 163 ALA A N 1
ATOM 1268 C CA . ALA A 1 163 ? 8.002 9.892 -8.272 1.00 89.19 163 ALA A CA 1
ATOM 1269 C C . ALA A 1 163 ? 7.122 10.811 -7.394 1.00 89.19 163 ALA A C 1
ATOM 1271 O O . ALA A 1 163 ? 6.647 11.807 -7.940 1.00 89.19 163 ALA A O 1
ATOM 1272 N N . PRO A 1 164 ? 6.896 10.565 -6.080 1.00 84.81 164 PRO A N 1
ATOM 1273 C CA . PRO A 1 164 ? 6.145 11.497 -5.230 1.00 84.81 164 PRO A CA 1
ATOM 1274 C C . PRO A 1 164 ? 6.782 12.894 -5.216 1.00 84.81 164 PRO A C 1
ATOM 1276 O O . PRO A 1 164 ? 6.109 13.884 -5.491 1.00 84.81 164 PRO A O 1
ATOM 1279 N N . SER A 1 165 ? 8.099 12.960 -5.006 1.00 84.88 165 SER A N 1
ATOM 1280 C CA . SER A 1 165 ? 8.889 14.195 -5.022 1.00 84.88 165 SER A CA 1
ATOM 1281 C C . SER A 1 165 ? 8.985 14.852 -6.404 1.00 84.88 165 SER A C 1
ATOM 1283 O O . SER A 1 165 ? 9.051 16.073 -6.514 1.00 84.88 165 SER A O 1
ATOM 1285 N N . ALA A 1 166 ? 8.996 14.072 -7.488 1.00 84.00 166 ALA A N 1
ATOM 1286 C CA . ALA A 1 166 ? 8.961 14.618 -8.844 1.00 84.00 166 ALA A CA 1
ATOM 1287 C C . ALA A 1 166 ? 7.604 15.270 -9.162 1.00 84.00 166 ALA A C 1
ATOM 1289 O O . ALA A 1 166 ? 7.564 16.342 -9.761 1.00 84.00 166 ALA A O 1
ATOM 1290 N N . VAL A 1 167 ? 6.503 14.647 -8.731 1.00 79.31 167 VAL A N 1
ATOM 1291 C CA . VAL A 1 167 ? 5.133 15.145 -8.924 1.00 79.31 167 VAL A CA 1
ATOM 1292 C C . VAL A 1 167 ? 4.844 16.363 -8.044 1.00 79.31 167 VAL A C 1
ATOM 1294 O O . VAL A 1 167 ? 4.297 17.342 -8.543 1.00 79.31 167 VAL A O 1
ATOM 1297 N N . SER A 1 168 ? 5.252 16.355 -6.770 1.00 75.62 168 SER A N 1
ATOM 1298 C CA . SER A 1 168 ? 4.989 17.464 -5.838 1.00 75.62 168 SER A CA 1
ATOM 1299 C C . SER A 1 168 ? 5.638 18.788 -6.261 1.00 75.62 168 SER A C 1
ATOM 1301 O O . SER A 1 168 ? 5.093 19.851 -5.958 1.00 75.62 168 SER A O 1
ATOM 1303 N N . ARG A 1 169 ? 6.768 18.712 -6.984 1.00 77.31 169 ARG A N 1
ATOM 1304 C CA . ARG A 1 169 ? 7.531 19.837 -7.554 1.00 77.31 169 ARG A CA 1
ATOM 1305 C C . ARG A 1 169 ? 7.092 20.253 -8.967 1.00 77.31 169 ARG A C 1
ATOM 1307 O O . ARG A 1 169 ? 7.738 21.105 -9.571 1.00 77.31 169 ARG A O 1
ATOM 1314 N N . CYS A 1 170 ? 6.038 19.656 -9.528 1.00 71.44 170 CYS A N 1
ATOM 1315 C CA . CYS A 1 170 ? 5.511 20.059 -10.831 1.00 71.44 170 CYS A CA 1
ATOM 1316 C C . CYS A 1 170 ? 4.569 21.267 -10.713 1.00 71.44 170 CYS A C 1
ATOM 1318 O O . CYS A 1 170 ? 3.434 21.133 -10.258 1.00 71.44 170 CYS A O 1
ATOM 1320 N N . ASP A 1 171 ? 5.006 22.425 -11.208 1.00 61.81 171 ASP A N 1
ATOM 1321 C CA . ASP A 1 171 ? 4.186 23.639 -11.248 1.00 61.81 171 ASP A CA 1
ATOM 1322 C C . ASP A 1 171 ? 3.014 23.565 -12.250 1.00 61.81 171 ASP A C 1
ATOM 1324 O O . ASP A 1 171 ? 3.060 22.912 -13.300 1.00 61.81 171 ASP A O 1
ATOM 1328 N N . GLY A 1 172 ? 1.958 24.327 -11.953 1.00 59.97 172 GLY A N 1
ATOM 1329 C CA . GLY A 1 172 ? 0.864 24.614 -12.881 1.00 59.97 172 GLY A CA 1
ATOM 1330 C C . GLY A 1 172 ? -0.047 23.410 -13.181 1.00 59.97 172 GLY A C 1
ATOM 1331 O O . GLY A 1 172 ? -0.430 22.680 -12.266 1.00 59.97 172 GLY A O 1
ATOM 1332 N N . PRO A 1 173 ? -0.472 23.192 -14.444 1.00 51.44 173 PRO A N 1
ATOM 1333 C CA . PRO A 1 173 ? -1.470 22.169 -14.774 1.00 51.44 173 PRO A CA 1
ATOM 1334 C C . PRO A 1 173 ? -0.992 20.730 -14.518 1.00 51.44 173 PRO A C 1
ATOM 1336 O O . PRO A 1 173 ? -1.822 19.827 -14.438 1.00 51.44 173 PRO A O 1
ATOM 1339 N N . CYS A 1 174 ? 0.319 20.515 -14.369 1.00 53.41 174 CYS A N 1
ATOM 1340 C CA . CYS A 1 174 ? 0.919 19.209 -14.109 1.00 53.41 174 CYS A CA 1
ATOM 1341 C C . CYS A 1 174 ? 0.634 18.682 -12.693 1.00 53.41 174 CYS A C 1
ATOM 1343 O O . CYS A 1 174 ? 0.542 17.469 -12.519 1.00 53.41 174 CYS A O 1
ATOM 1345 N N . GLN A 1 175 ? 0.423 19.564 -11.711 1.00 54.06 175 GLN A N 1
ATOM 1346 C CA . GLN A 1 175 ? 0.124 19.202 -10.320 1.00 54.06 175 GLN A CA 1
ATOM 1347 C C . GLN A 1 175 ? -1.100 18.267 -10.232 1.00 54.06 175 GLN A C 1
ATOM 1349 O O . GLN A 1 175 ? -1.010 17.155 -9.718 1.00 54.06 175 GLN A O 1
ATOM 1354 N N . ARG A 1 176 ? -2.199 18.648 -10.903 1.00 59.59 176 ARG A N 1
ATOM 1355 C CA . ARG A 1 176 ? -3.455 17.871 -10.966 1.00 59.59 176 ARG A CA 1
ATOM 1356 C C . ARG A 1 176 ? -3.300 16.493 -11.616 1.00 59.59 176 ARG A C 1
ATOM 1358 O O . ARG A 1 176 ? -4.150 15.628 -11.430 1.00 59.59 176 ARG A O 1
ATOM 1365 N N . VAL A 1 177 ? -2.260 16.282 -12.428 1.00 61.56 177 VAL A N 1
ATOM 1366 C CA . VAL A 1 177 ? -2.009 14.989 -13.090 1.00 61.56 177 VAL A CA 1
ATOM 1367 C C . VAL A 1 177 ? -1.516 13.955 -12.074 1.00 61.56 177 VAL A C 1
ATOM 1369 O O . VAL A 1 177 ? -1.838 12.775 -12.207 1.00 61.56 177 VAL A O 1
ATOM 1372 N N . GLY A 1 178 ? -0.804 14.402 -11.033 1.00 67.12 178 GLY A N 1
ATOM 1373 C CA . GLY A 1 178 ? -0.463 13.593 -9.866 1.00 67.12 178 GLY A CA 1
ATOM 1374 C C . GLY A 1 178 ? -1.714 13.044 -9.191 1.00 67.12 178 GLY A C 1
ATOM 1375 O O . GLY A 1 178 ? -1.934 11.831 -9.213 1.00 67.12 178 GLY A O 1
ATOM 1376 N N . ASP A 1 179 ? -2.559 13.954 -8.708 1.00 71.88 179 ASP A N 1
ATOM 1377 C CA . ASP A 1 179 ? -3.808 13.663 -7.995 1.00 71.88 179 ASP A CA 1
ATOM 1378 C C . ASP A 1 179 ? -4.735 12.739 -8.802 1.00 71.88 179 ASP A C 1
ATOM 1380 O O . ASP A 1 179 ? -5.268 11.763 -8.279 1.00 71.88 179 ASP A O 1
ATOM 1384 N N . LEU A 1 180 ? -4.891 12.997 -10.108 1.00 76.94 180 LEU A N 1
ATOM 1385 C CA . LEU A 1 180 ? -5.706 12.165 -10.999 1.00 76.94 180 LEU A CA 1
ATOM 1386 C C . LEU A 1 180 ? -5.132 10.752 -11.182 1.00 76.94 180 LEU A C 1
ATOM 1388 O O . LEU A 1 180 ? -5.895 9.789 -11.262 1.00 76.94 180 LEU A O 1
ATOM 1392 N N . SER A 1 181 ? -3.803 10.611 -11.249 1.00 79.25 181 SER A N 1
ATOM 1393 C CA . SER A 1 181 ? -3.156 9.295 -11.348 1.00 79.25 181 SER A CA 1
ATOM 1394 C C . SER A 1 181 ? -3.310 8.488 -10.056 1.00 79.25 181 SER A C 1
ATOM 1396 O O . SER A 1 181 ? -3.553 7.282 -10.100 1.00 79.25 181 SER A O 1
ATOM 1398 N N . GLU A 1 182 ? -3.239 9.157 -8.906 1.00 82.12 182 GLU A N 1
ATOM 1399 C CA . GLU A 1 182 ? -3.457 8.550 -7.599 1.00 82.12 182 GLU A CA 1
ATOM 1400 C C . GLU A 1 182 ? -4.918 8.137 -7.409 1.00 82.12 182 GLU A C 1
ATOM 1402 O O . GLU A 1 182 ? -5.186 6.974 -7.109 1.00 82.12 182 GLU A O 1
ATOM 1407 N N . ALA A 1 183 ? -5.866 9.030 -7.703 1.00 79.88 183 ALA A N 1
ATOM 1408 C CA . ALA A 1 183 ? -7.293 8.729 -7.669 1.00 79.88 183 ALA A CA 1
ATOM 1409 C C . ALA A 1 183 ? -7.656 7.530 -8.564 1.00 79.88 183 ALA A C 1
ATOM 1411 O O . ALA A 1 183 ? -8.439 6.677 -8.152 1.00 79.88 183 ALA A O 1
ATOM 1412 N N . HIS A 1 184 ? -7.056 7.415 -9.756 1.00 82.12 184 HIS A N 1
ATOM 1413 C CA . HIS A 1 184 ? -7.247 6.259 -10.637 1.00 82.12 184 HIS A CA 1
ATOM 1414 C C . HIS A 1 184 ? -6.751 4.946 -10.005 1.00 82.12 184 HIS A C 1
ATOM 1416 O O . HIS A 1 184 ? -7.484 3.956 -9.990 1.00 82.12 184 HIS A O 1
ATOM 1422 N N . ALA A 1 185 ? -5.536 4.940 -9.445 1.00 86.88 185 ALA A N 1
ATOM 1423 C CA . ALA A 1 185 ? -4.966 3.759 -8.799 1.00 86.88 185 ALA A CA 1
ATOM 1424 C C . ALA A 1 185 ? -5.767 3.329 -7.557 1.00 86.88 185 ALA A C 1
ATOM 1426 O O . ALA A 1 185 ? -6.075 2.147 -7.387 1.00 86.88 185 ALA A O 1
ATOM 1427 N N . LEU A 1 186 ? -6.144 4.288 -6.705 1.00 86.38 186 LEU A N 1
ATOM 1428 C CA . LEU A 1 186 ? -6.919 4.029 -5.492 1.00 86.38 186 LEU A CA 1
ATOM 1429 C C . LEU A 1 186 ? -8.350 3.580 -5.809 1.00 86.38 186 LEU A C 1
ATOM 1431 O O . LEU A 1 186 ? -8.832 2.643 -5.177 1.00 86.38 186 LEU A O 1
ATOM 1435 N N . ALA A 1 187 ? -9.004 4.154 -6.826 1.00 82.31 187 ALA A N 1
ATOM 1436 C CA . ALA A 1 187 ? -10.308 3.679 -7.291 1.00 82.31 187 ALA A CA 1
ATOM 1437 C C . ALA A 1 187 ? -10.245 2.219 -7.774 1.00 82.31 187 ALA A C 1
ATOM 1439 O O . ALA A 1 187 ? -11.141 1.435 -7.460 1.00 82.31 187 ALA A O 1
ATOM 1440 N N . GLY A 1 188 ? -9.171 1.825 -8.470 1.00 85.31 188 GLY A N 1
ATOM 1441 C CA . GLY A 1 188 ? -8.929 0.430 -8.853 1.00 85.31 188 GLY A CA 1
ATOM 1442 C C . GLY A 1 188 ? -8.812 -0.509 -7.646 1.00 85.31 188 GLY A C 1
ATOM 1443 O O . GLY A 1 188 ? -9.475 -1.546 -7.608 1.00 85.31 188 GLY A O 1
ATOM 1444 N N . LEU A 1 189 ? -8.038 -0.121 -6.624 1.00 90.69 189 LEU A N 1
ATOM 1445 C CA . LEU A 1 189 ? -7.895 -0.896 -5.383 1.00 90.69 189 LEU A CA 1
ATOM 1446 C C . LEU A 1 189 ? -9.219 -1.011 -4.611 1.00 90.69 189 LEU A C 1
ATOM 1448 O O . LEU A 1 189 ? -9.610 -2.114 -4.235 1.00 90.69 189 LEU A O 1
ATOM 1452 N N . VAL A 1 190 ? -9.931 0.101 -4.407 1.00 87.44 190 VAL A N 1
ATOM 1453 C CA . VAL A 1 190 ? -11.237 0.117 -3.724 1.00 87.44 190 VAL A CA 1
ATOM 1454 C C . VAL A 1 190 ? -12.256 -0.741 -4.475 1.00 87.44 190 VAL A C 1
ATOM 1456 O O . VAL A 1 190 ? -13.003 -1.481 -3.842 1.00 87.44 190 VAL A O 1
ATOM 1459 N N . THR A 1 191 ? -12.251 -0.711 -5.812 1.00 82.81 191 THR A N 1
ATOM 1460 C CA . THR A 1 191 ? -13.115 -1.568 -6.643 1.00 82.81 191 THR A CA 1
ATOM 1461 C C . THR A 1 191 ? -12.801 -3.046 -6.433 1.00 82.81 191 THR A C 1
ATOM 1463 O O . THR A 1 191 ? -13.719 -3.836 -6.228 1.00 82.81 191 THR A O 1
ATOM 1466 N N . ALA A 1 192 ? -11.519 -3.427 -6.424 1.00 86.94 192 ALA A N 1
ATOM 1467 C CA . ALA A 1 192 ? -11.115 -4.805 -6.159 1.00 86.94 192 ALA A CA 1
ATOM 1468 C C . ALA A 1 192 ? -11.575 -5.270 -4.764 1.00 86.94 192 ALA A C 1
ATOM 1470 O O . ALA A 1 192 ? -12.178 -6.334 -4.642 1.00 86.94 192 ALA A O 1
ATOM 1471 N N . VAL A 1 193 ? -11.383 -4.453 -3.722 1.00 86.94 193 VAL A N 1
ATOM 1472 C CA . VAL A 1 193 ? -11.877 -4.759 -2.366 1.00 86.94 193 VAL A CA 1
ATOM 1473 C C . VAL A 1 193 ? -13.408 -4.866 -2.343 1.00 86.94 193 VAL A C 1
ATOM 1475 O O . VAL A 1 193 ? -13.943 -5.822 -1.790 1.00 86.94 193 VAL A O 1
ATOM 1478 N N . ALA A 1 194 ? -14.130 -3.948 -2.990 1.00 82.31 194 ALA A N 1
ATOM 1479 C CA . ALA A 1 194 ? -15.590 -3.985 -3.071 1.00 82.31 194 ALA A CA 1
ATOM 1480 C C . ALA A 1 194 ? -16.110 -5.253 -3.773 1.00 82.31 194 ALA A C 1
ATOM 1482 O O . ALA A 1 194 ? -17.049 -5.881 -3.285 1.00 82.31 194 ALA A O 1
ATOM 1483 N N . HIS A 1 195 ? -15.481 -5.674 -4.875 1.00 80.00 195 HIS A N 1
ATOM 1484 C CA . HIS A 1 195 ? -15.809 -6.927 -5.563 1.00 80.00 195 HIS A CA 1
ATOM 1485 C C . HIS A 1 195 ? -15.529 -8.150 -4.679 1.00 80.00 195 HIS A C 1
ATOM 1487 O O . HIS A 1 195 ? -16.352 -9.062 -4.619 1.00 80.00 195 HIS A O 1
ATOM 1493 N N . ALA A 1 196 ? -14.421 -8.151 -3.934 1.00 86.62 196 ALA A N 1
ATOM 1494 C CA . ALA A 1 196 ? -14.093 -9.228 -3.004 1.00 86.62 196 ALA A CA 1
ATOM 1495 C C . ALA A 1 196 ? -15.144 -9.385 -1.889 1.00 86.62 196 ALA A C 1
ATOM 1497 O O . ALA A 1 196 ? -15.551 -10.501 -1.560 1.00 86.62 196 ALA A O 1
ATOM 1498 N N . LEU A 1 197 ? -15.610 -8.259 -1.336 1.00 80.50 197 LEU A N 1
ATOM 1499 C CA . LEU A 1 197 ? -16.608 -8.219 -0.263 1.00 80.50 197 LEU A CA 1
ATOM 1500 C C . LEU A 1 197 ? -18.035 -8.542 -0.750 1.00 80.50 197 LEU A C 1
ATOM 1502 O O . LEU A 1 197 ? -18.789 -9.180 -0.017 1.00 80.50 197 LEU A O 1
ATOM 1506 N N . LEU A 1 198 ? -18.414 -8.128 -1.968 1.00 76.94 198 LEU A N 1
ATOM 1507 C CA . LEU A 1 198 ? -19.784 -8.262 -2.493 1.00 76.94 198 LEU A CA 1
ATOM 1508 C C . LEU A 1 198 ? -20.015 -9.474 -3.401 1.00 76.94 198 LEU A C 1
ATOM 1510 O O . LEU A 1 198 ? -21.072 -10.098 -3.328 1.00 76.94 198 LEU A O 1
ATOM 1514 N N . CYS A 1 199 ? -19.074 -9.761 -4.299 1.00 71.00 199 CYS A N 1
ATOM 1515 C CA . CYS A 1 199 ? -19.266 -10.690 -5.417 1.00 71.00 199 CYS A CA 1
ATOM 1516 C C . CYS A 1 199 ? -18.681 -12.084 -5.150 1.00 71.00 199 CYS A C 1
ATOM 1518 O O . CYS A 1 199 ? -18.853 -12.980 -5.972 1.00 71.00 199 CYS A O 1
ATOM 1520 N N . HIS A 1 200 ? -17.990 -12.268 -4.018 1.00 70.38 200 HIS A N 1
ATOM 1521 C CA . HIS A 1 200 ? -17.165 -13.445 -3.715 1.00 70.38 200 HIS A CA 1
ATOM 1522 C C . HIS A 1 200 ? -16.039 -13.707 -4.735 1.00 70.38 200 HIS A C 1
ATOM 1524 O O . HIS A 1 200 ? -15.481 -14.806 -4.771 1.00 70.38 200 HIS A O 1
ATOM 1530 N N . ASP A 1 201 ? -15.666 -12.691 -5.520 1.00 79.50 201 ASP A N 1
ATOM 1531 C CA . ASP A 1 201 ? -14.417 -12.700 -6.277 1.00 79.50 201 ASP A CA 1
ATOM 1532 C C . ASP A 1 201 ? -13.231 -12.805 -5.307 1.00 79.50 201 ASP A C 1
ATOM 1534 O O . ASP A 1 201 ? -13.301 -12.345 -4.165 1.00 79.50 201 ASP A O 1
ATOM 1538 N N . ILE A 1 202 ? -12.119 -13.380 -5.772 1.00 88.62 202 ILE A N 1
ATOM 1539 C CA . ILE A 1 202 ? -10.876 -13.464 -4.991 1.00 88.62 202 ILE A CA 1
ATOM 1540 C C . ILE A 1 202 ? -9.765 -12.684 -5.713 1.00 88.62 202 ILE A C 1
ATOM 1542 O O . ILE A 1 202 ? -8.859 -13.291 -6.297 1.00 88.62 202 ILE A O 1
ATOM 1546 N N . PRO A 1 203 ? -9.844 -11.340 -5.776 1.00 90.94 203 PRO A N 1
ATOM 1547 C CA . PRO A 1 203 ? -8.825 -10.534 -6.425 1.00 90.94 203 PRO A CA 1
ATOM 1548 C C . PRO A 1 203 ? -7.510 -10.582 -5.649 1.00 90.94 203 PRO A C 1
ATOM 1550 O O . PRO A 1 203 ? -7.464 -10.510 -4.417 1.00 90.94 203 PRO A O 1
ATOM 1553 N N . ARG A 1 204 ? -6.421 -10.639 -6.415 1.00 94.06 204 ARG A N 1
ATOM 1554 C CA . ARG A 1 204 ? -5.058 -10.516 -5.913 1.00 94.06 204 ARG A CA 1
ATOM 1555 C C . ARG A 1 204 ? -4.585 -9.080 -6.055 1.00 94.06 204 ARG A C 1
ATOM 1557 O O . ARG A 1 204 ? -4.471 -8.580 -7.171 1.00 94.06 204 ARG A O 1
ATOM 1564 N N . VAL A 1 205 ? -4.256 -8.451 -4.936 1.00 94.81 205 VAL A N 1
ATOM 1565 C CA . VAL A 1 205 ? -3.678 -7.101 -4.889 1.00 94.81 205 VAL A CA 1
ATOM 1566 C C . VAL A 1 205 ? -2.345 -7.134 -4.151 1.00 94.81 205 VAL A C 1
ATOM 1568 O O . VAL A 1 205 ? -1.969 -8.157 -3.582 1.00 94.81 205 VAL A O 1
ATOM 1571 N N . THR A 1 206 ? -1.614 -6.027 -4.159 1.00 95.94 206 THR A N 1
ATOM 1572 C CA . THR A 1 206 ? -0.441 -5.842 -3.298 1.00 95.94 206 THR A CA 1
ATOM 1573 C C . THR A 1 206 ? -0.823 -4.915 -2.151 1.00 95.94 206 THR A C 1
ATOM 1575 O O . THR A 1 206 ? -1.397 -3.851 -2.388 1.00 95.94 206 THR A O 1
ATOM 1578 N N . GLY A 1 207 ? -0.512 -5.306 -0.917 1.00 97.00 207 GLY A N 1
ATOM 1579 C CA . GLY A 1 207 ? -0.826 -4.525 0.277 1.00 97.00 207 GLY A CA 1
ATOM 1580 C C . GLY A 1 207 ? 0.271 -4.617 1.330 1.00 97.00 207 GLY A C 1
ATOM 1581 O O . GLY A 1 207 ? 0.925 -5.650 1.459 1.00 97.00 207 GLY A O 1
ATOM 1582 N N . PHE A 1 208 ? 0.462 -3.534 2.080 1.00 98.12 208 PHE A N 1
ATOM 1583 C CA . PHE A 1 208 ? 1.294 -3.498 3.281 1.00 98.12 208 PHE A CA 1
ATOM 1584 C C . PHE A 1 208 ? 0.446 -3.965 4.464 1.00 98.12 208 PHE A C 1
ATOM 1586 O O . PHE A 1 208 ? -0.470 -3.263 4.896 1.00 98.12 208 PHE A O 1
ATOM 1593 N N . VAL A 1 209 ? 0.700 -5.188 4.923 1.00 96.88 209 VAL A N 1
ATOM 1594 C CA . VAL A 1 209 ? -0.154 -5.930 5.864 1.00 96.88 209 VAL A CA 1
ATOM 1595 C C . VAL A 1 209 ? 0.688 -6.554 6.974 1.00 96.88 209 VAL A C 1
ATOM 1597 O O . VAL A 1 209 ? 1.912 -6.640 6.852 1.00 96.88 209 VAL A O 1
ATOM 1600 N N . GLU A 1 210 ? 0.050 -6.997 8.061 1.00 94.50 210 GLU A N 1
ATOM 1601 C CA . GLU A 1 210 ? 0.743 -7.808 9.068 1.00 94.50 210 GLU A CA 1
ATOM 1602 C C . GLU A 1 210 ? 1.152 -9.160 8.463 1.00 94.50 210 GLU A C 1
ATOM 1604 O O . GLU A 1 210 ? 0.399 -9.794 7.717 1.00 94.50 210 GLU A O 1
ATOM 1609 N N . THR A 1 211 ? 2.373 -9.598 8.756 1.00 87.19 211 THR A N 1
ATOM 1610 C CA . THR A 1 211 ? 2.876 -10.903 8.326 1.00 87.19 211 THR A CA 1
ATOM 1611 C C . THR A 1 211 ? 2.532 -11.983 9.333 1.00 87.19 211 THR A C 1
ATOM 1613 O O . THR A 1 211 ? 2.664 -11.781 10.539 1.00 87.19 211 THR A O 1
ATOM 1616 N N . ASP A 1 212 ? 2.179 -13.164 8.833 1.00 74.38 212 ASP A N 1
ATOM 1617 C CA . ASP A 1 212 ? 2.039 -14.357 9.661 1.00 74.38 212 ASP A CA 1
ATOM 1618 C C . ASP A 1 212 ? 3.402 -14.743 10.265 1.00 74.38 212 ASP A C 1
ATOM 1620 O O . ASP A 1 212 ? 4.361 -15.040 9.544 1.00 74.38 212 ASP A O 1
ATOM 1624 N N . LEU A 1 213 ? 3.466 -14.761 11.601 1.00 60.28 213 LEU A N 1
ATOM 1625 C CA . LEU A 1 213 ? 4.637 -15.160 12.389 1.00 60.28 213 LEU A CA 1
ATOM 1626 C C . LEU A 1 213 ? 5.128 -16.579 12.047 1.00 60.28 213 LEU A C 1
ATOM 1628 O O . LEU A 1 213 ? 6.292 -16.894 12.284 1.00 60.28 213 LEU A O 1
ATOM 1632 N N . GLY A 1 214 ? 4.261 -17.436 11.496 1.00 57.69 214 GLY A N 1
ATOM 1633 C CA . GLY A 1 214 ? 4.609 -18.783 11.049 1.00 57.69 214 GLY A CA 1
ATOM 1634 C C . GLY A 1 214 ? 5.273 -18.864 9.669 1.00 57.69 214 GLY A C 1
ATOM 1635 O O . GLY A 1 214 ? 5.790 -19.927 9.327 1.00 57.69 214 GLY A O 1
ATOM 1636 N N . GLN A 1 215 ? 5.266 -17.792 8.866 1.00 55.12 215 GLN A N 1
ATOM 1637 C CA . GLN A 1 215 ? 5.678 -17.846 7.452 1.00 55.12 215 GLN A CA 1
ATOM 1638 C C . GLN A 1 215 ? 7.026 -17.183 7.152 1.00 55.12 215 GLN A C 1
ATOM 1640 O O . GLN A 1 215 ? 7.698 -17.595 6.206 1.00 55.12 215 GLN A O 1
ATOM 1645 N N . VAL A 1 216 ? 7.441 -16.170 7.922 1.00 54.97 216 VAL A N 1
ATOM 1646 C CA . VAL A 1 216 ? 8.688 -15.430 7.662 1.00 54.97 216 VAL A CA 1
ATOM 1647 C C . VAL A 1 21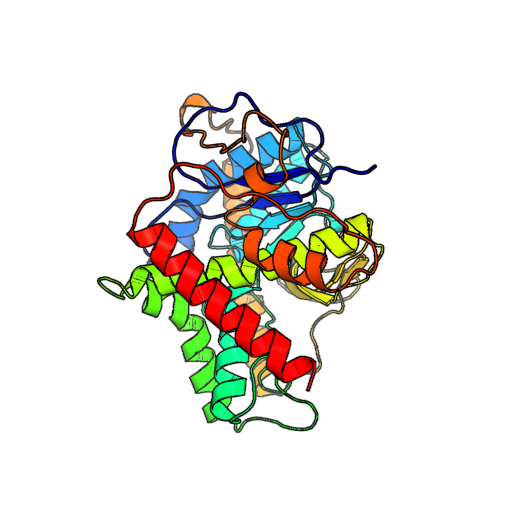6 ? 9.388 -15.061 8.969 1.00 54.97 216 VAL A C 1
ATOM 1649 O O . VAL A 1 216 ? 8.824 -14.356 9.802 1.00 54.97 216 VAL A O 1
ATOM 1652 N N . ILE A 1 217 ? 10.665 -15.438 9.113 1.00 63.12 217 ILE A N 1
ATOM 1653 C CA . ILE A 1 217 ? 11.558 -14.844 10.122 1.00 63.12 217 ILE A CA 1
ATOM 1654 C C . ILE A 1 217 ? 12.006 -13.472 9.592 1.00 63.12 217 ILE A C 1
ATOM 1656 O O . ILE A 1 217 ? 13.104 -13.316 9.062 1.00 63.12 217 ILE A O 1
ATOM 1660 N N . SER A 1 218 ? 11.107 -12.492 9.667 1.00 71.88 218 SER A N 1
ATOM 1661 C CA . SER A 1 218 ? 11.352 -11.101 9.277 1.00 71.88 218 SER A CA 1
ATOM 1662 C C . SER A 1 218 ? 11.639 -10.241 10.513 1.00 71.88 218 SER A C 1
ATOM 1664 O O . SER A 1 218 ? 10.978 -10.424 11.536 1.00 71.88 218 SER A O 1
ATOM 1666 N N . PRO A 1 219 ? 12.562 -9.261 10.442 1.00 81.56 219 PRO A N 1
ATOM 1667 C CA . PRO A 1 219 ? 12.724 -8.262 11.500 1.00 81.56 219 PRO A CA 1
ATOM 1668 C C . PRO A 1 219 ? 11.559 -7.253 11.549 1.00 81.56 219 PRO A C 1
ATOM 1670 O O . PRO A 1 219 ? 11.379 -6.578 12.559 1.00 81.56 219 PRO A O 1
ATOM 1673 N N . ALA A 1 220 ? 10.776 -7.138 10.471 1.00 89.31 220 ALA A N 1
ATOM 1674 C CA . ALA A 1 220 ? 9.606 -6.270 10.359 1.00 89.31 220 ALA A CA 1
ATOM 1675 C C . ALA A 1 220 ? 8.304 -7.089 10.424 1.00 89.31 220 ALA A C 1
ATOM 1677 O O . ALA A 1 220 ? 8.169 -8.087 9.714 1.00 89.31 220 ALA A O 1
ATOM 1678 N N . ARG A 1 221 ? 7.347 -6.635 11.242 1.00 92.25 221 ARG A N 1
ATOM 1679 C CA . ARG A 1 221 ? 6.026 -7.255 11.469 1.00 92.25 221 ARG A CA 1
ATOM 1680 C C . ARG A 1 221 ? 5.006 -6.907 10.382 1.00 92.25 221 ARG A C 1
ATOM 1682 O O . ARG A 1 221 ? 4.101 -7.691 10.114 1.00 92.25 221 ARG A O 1
ATOM 1689 N N . PHE A 1 222 ? 5.137 -5.730 9.778 1.00 96.19 222 PHE A N 1
ATOM 1690 C CA . PHE A 1 222 ? 4.359 -5.333 8.605 1.00 96.19 222 PHE A CA 1
ATOM 1691 C C . PHE A 1 222 ? 5.258 -5.284 7.373 1.00 96.19 222 PHE A C 1
ATOM 1693 O O . PHE A 1 222 ? 6.357 -4.724 7.439 1.00 96.19 222 PHE A O 1
ATOM 1700 N N . ILE A 1 223 ? 4.802 -5.884 6.271 1.00 96.00 223 ILE A N 1
ATOM 1701 C CA . ILE A 1 223 ? 5.532 -5.972 4.999 1.00 96.00 223 ILE A CA 1
ATOM 1702 C C . ILE A 1 223 ? 4.533 -5.860 3.838 1.00 96.00 223 ILE A C 1
ATOM 1704 O O . ILE A 1 223 ? 3.417 -6.379 3.899 1.00 96.00 223 ILE A O 1
ATOM 1708 N N . ALA A 1 224 ? 4.947 -5.195 2.763 1.00 97.19 224 ALA A N 1
ATOM 1709 C CA . ALA A 1 224 ? 4.264 -5.166 1.482 1.00 97.19 224 ALA A CA 1
ATOM 1710 C C . ALA A 1 224 ? 4.456 -6.486 0.733 1.00 97.19 224 ALA A C 1
ATOM 1712 O O . ALA A 1 224 ? 5.585 -6.924 0.496 1.00 97.19 224 ALA A O 1
ATOM 1713 N N . GLY A 1 225 ? 3.348 -7.090 0.316 1.00 95.06 225 GLY A N 1
ATOM 1714 C CA . GLY A 1 225 ? 3.361 -8.303 -0.486 1.00 95.06 225 GLY A CA 1
ATOM 1715 C C . GLY A 1 225 ? 2.039 -8.547 -1.212 1.00 95.06 225 GLY A C 1
ATOM 1716 O O . GLY A 1 225 ? 1.047 -7.854 -0.965 1.00 95.06 225 GLY A O 1
ATOM 1717 N N . PRO A 1 226 ? 2.014 -9.521 -2.135 1.00 94.75 226 PRO A N 1
ATOM 1718 C CA . PRO A 1 226 ? 0.787 -9.956 -2.779 1.00 94.75 226 PRO A CA 1
ATOM 1719 C C . PRO A 1 226 ? -0.135 -10.662 -1.773 1.00 94.75 226 PRO A C 1
ATOM 1721 O O . PRO A 1 226 ? 0.267 -11.592 -1.071 1.00 94.75 226 PRO A O 1
ATOM 1724 N N . VAL A 1 227 ? -1.395 -10.236 -1.742 1.00 95.50 227 VAL A N 1
ATOM 1725 C CA . VAL A 1 227 ? -2.457 -10.783 -0.894 1.00 95.50 227 VAL A CA 1
ATOM 1726 C C . VAL A 1 227 ? -3.679 -11.136 -1.737 1.00 95.50 227 VAL A C 1
ATOM 1728 O O . VAL A 1 227 ? -4.002 -10.442 -2.703 1.00 95.50 227 VAL A O 1
ATOM 1731 N N . ASP A 1 228 ? -4.372 -12.205 -1.357 1.00 95.62 228 ASP A N 1
ATOM 1732 C CA . ASP A 1 228 ? -5.698 -12.528 -1.886 1.00 95.62 228 ASP A CA 1
ATOM 1733 C C . ASP A 1 228 ? -6.760 -11.962 -0.931 1.00 95.62 228 ASP A C 1
ATOM 1735 O O . ASP A 1 228 ? -6.717 -12.243 0.271 1.00 95.62 228 ASP A O 1
ATOM 1739 N N . ILE A 1 229 ? -7.713 -11.188 -1.452 1.00 94.38 229 ILE A N 1
ATOM 1740 C CA . ILE A 1 229 ? -8.846 -10.629 -0.692 1.00 94.38 229 ILE A CA 1
ATOM 1741 C C . ILE A 1 229 ? -10.113 -11.408 -1.058 1.00 94.38 229 ILE A C 1
ATOM 1743 O O . ILE A 1 229 ? -10.262 -11.821 -2.199 1.00 94.38 229 ILE A O 1
ATOM 1747 N N . GLY A 1 230 ? -11.030 -11.601 -0.113 1.00 91.75 230 GLY A N 1
ATOM 1748 C CA . GLY A 1 230 ? -12.362 -12.167 -0.343 1.00 91.75 230 GLY A CA 1
ATOM 1749 C C . GLY A 1 230 ? -13.398 -11.598 0.627 1.00 91.75 230 GLY A C 1
ATOM 1750 O O . GLY A 1 230 ? -13.177 -10.560 1.251 1.00 91.75 230 GLY A O 1
ATOM 1751 N N . GLY A 1 231 ? -14.518 -12.307 0.801 1.00 87.50 231 GLY A N 1
ATOM 1752 C CA . GLY A 1 231 ? -15.704 -11.805 1.516 1.00 87.50 231 GLY A CA 1
ATOM 1753 C C . GLY A 1 231 ? -15.486 -11.333 2.963 1.00 87.50 231 GLY A C 1
ATOM 1754 O O . GLY A 1 231 ? -16.239 -10.499 3.459 1.00 87.50 231 GLY A O 1
ATOM 1755 N N . SER A 1 232 ? -14.458 -11.837 3.653 1.00 89.12 232 SER A N 1
ATOM 1756 C CA . SER A 1 232 ? -14.105 -11.425 5.019 1.00 89.12 232 SER A CA 1
ATOM 1757 C C . SER A 1 232 ? -13.004 -10.360 5.091 1.00 89.12 232 SER A C 1
ATOM 1759 O O . SER A 1 232 ? -12.787 -9.811 6.167 1.00 89.12 232 SER A O 1
ATOM 1761 N N . GLY A 1 233 ? -12.346 -10.011 3.984 1.00 92.75 233 GLY A N 1
ATOM 1762 C CA . GLY A 1 233 ? -11.117 -9.211 3.955 1.00 92.75 233 GLY A CA 1
ATOM 1763 C C . GLY A 1 233 ? -9.952 -10.006 3.363 1.00 92.75 233 GLY A C 1
ATOM 1764 O O . GLY A 1 233 ? -10.155 -10.820 2.464 1.00 92.75 233 GLY A O 1
ATOM 1765 N N . ILE A 1 234 ? -8.730 -9.780 3.846 1.00 95.50 234 ILE A N 1
ATOM 1766 C CA . ILE A 1 234 ? -7.543 -10.533 3.418 1.00 95.50 234 ILE A CA 1
ATOM 1767 C C . ILE A 1 234 ? -7.741 -12.008 3.798 1.00 95.50 234 ILE A C 1
ATOM 1769 O O . ILE A 1 234 ? -7.952 -12.337 4.959 1.00 95.50 234 ILE A O 1
ATOM 1773 N N . MET A 1 235 ? -7.701 -12.902 2.811 1.00 92.50 235 MET A N 1
ATOM 1774 C CA . MET A 1 235 ? -7.821 -14.349 3.014 1.00 92.50 235 MET A CA 1
ATOM 1775 C C . MET A 1 235 ? -6.460 -15.029 3.126 1.00 92.50 235 MET A C 1
ATOM 1777 O O . MET A 1 235 ? -6.320 -16.022 3.838 1.00 92.50 235 MET A O 1
ATOM 1781 N N . ARG A 1 236 ? -5.472 -14.550 2.360 1.00 91.38 236 ARG A N 1
ATOM 1782 C CA . ARG A 1 236 ? -4.119 -15.116 2.314 1.00 91.38 236 ARG A CA 1
ATOM 1783 C C . ARG A 1 236 ? -3.090 -14.022 2.084 1.00 91.38 236 ARG A C 1
ATOM 1785 O O . ARG A 1 236 ? -3.170 -13.310 1.085 1.00 91.38 236 ARG A O 1
ATOM 1792 N N . ASN A 1 237 ? -2.086 -13.967 2.951 1.00 90.94 237 ASN A N 1
ATOM 1793 C CA . ASN A 1 237 ? -0.786 -13.407 2.602 1.00 90.94 237 ASN A CA 1
ATOM 1794 C C . ASN A 1 237 ? -0.011 -14.485 1.826 1.00 90.94 237 ASN A C 1
ATOM 1796 O O . ASN A 1 237 ? -0.021 -15.650 2.224 1.00 90.94 237 ASN A O 1
ATOM 1800 N N . LEU A 1 238 ? 0.582 -14.130 0.685 1.00 91.31 238 LEU A N 1
ATOM 1801 C CA . LEU A 1 238 ? 1.287 -15.076 -0.190 1.00 91.31 238 LEU A CA 1
ATOM 1802 C C . LEU A 1 238 ? 2.811 -15.026 -0.006 1.00 91.31 238 LEU A C 1
ATOM 1804 O O . LEU A 1 238 ? 3.534 -15.739 -0.702 1.00 91.31 238 LEU A O 1
ATOM 1808 N N . GLY A 1 239 ? 3.290 -14.194 0.922 1.00 89.25 239 GLY A N 1
ATOM 1809 C CA . GLY A 1 239 ? 4.706 -13.998 1.198 1.00 89.25 239 GLY A CA 1
ATOM 1810 C C . GLY A 1 239 ? 5.447 -13.255 0.083 1.00 89.25 239 GLY A C 1
ATOM 1811 O O . GLY A 1 239 ? 4.862 -12.723 -0.864 1.00 89.25 239 GLY A O 1
ATOM 1812 N N . LEU A 1 240 ? 6.772 -13.202 0.211 1.00 91.19 240 LEU A N 1
ATOM 1813 C CA . LEU A 1 240 ? 7.636 -12.579 -0.789 1.00 91.19 240 LEU A CA 1
ATOM 1814 C C . LEU A 1 240 ? 7.767 -13.496 -2.026 1.00 91.19 240 LEU A C 1
ATOM 1816 O O . LEU A 1 240 ? 8.090 -14.676 -1.869 1.00 91.19 240 LEU A O 1
ATOM 1820 N N . PRO A 1 241 ? 7.557 -12.987 -3.258 1.00 91.81 241 PRO A N 1
ATOM 1821 C CA . PRO A 1 241 ? 7.788 -13.753 -4.482 1.00 91.81 241 PRO A CA 1
ATOM 1822 C C . PRO A 1 241 ? 9.246 -14.205 -4.638 1.00 91.81 241 PRO A C 1
ATOM 1824 O O . PRO A 1 241 ? 10.157 -13.678 -4.003 1.00 91.81 241 PRO A O 1
ATOM 1827 N N . LYS A 1 242 ? 9.502 -15.133 -5.570 1.00 91.50 242 LYS A N 1
ATOM 1828 C CA . LYS A 1 242 ? 10.874 -15.482 -5.972 1.00 91.50 242 LYS A CA 1
ATOM 1829 C C . LYS A 1 242 ? 11.559 -14.275 -6.629 1.00 91.50 242 LYS A C 1
ATOM 1831 O O . LYS A 1 242 ? 11.193 -13.896 -7.740 1.00 91.50 242 LYS A O 1
ATOM 1836 N N . MET A 1 243 ? 12.574 -13.732 -5.972 1.00 93.62 243 MET A N 1
ATOM 1837 C CA . MET A 1 243 ? 13.339 -12.560 -6.408 1.00 93.62 243 MET A CA 1
ATOM 1838 C C . MET A 1 243 ? 14.670 -12.944 -7.073 1.00 93.62 243 MET A C 1
ATOM 1840 O O . MET A 1 243 ? 15.158 -14.065 -6.917 1.00 93.62 243 MET A O 1
ATOM 1844 N N . THR A 1 244 ? 15.263 -12.003 -7.808 1.00 94.38 244 THR A N 1
ATOM 1845 C CA . THR A 1 244 ? 16.686 -12.040 -8.193 1.00 94.38 244 THR A CA 1
ATOM 1846 C C . THR A 1 244 ? 17.593 -11.781 -6.981 1.00 94.38 244 THR A C 1
ATOM 1848 O O . THR A 1 244 ? 17.132 -11.337 -5.928 1.00 94.38 244 THR A O 1
ATOM 1851 N N . GLU A 1 245 ? 18.899 -12.028 -7.108 1.00 95.12 245 GLU A N 1
ATOM 1852 C CA . GLU A 1 245 ? 19.883 -11.737 -6.049 1.00 95.12 245 GLU A CA 1
ATOM 1853 C C . GLU A 1 245 ? 19.911 -10.241 -5.680 1.00 95.12 245 GLU A C 1
ATOM 1855 O O . GLU A 1 245 ? 19.911 -9.887 -4.497 1.00 95.12 245 GLU A O 1
ATOM 1860 N N . HIS A 1 246 ? 19.833 -9.359 -6.683 1.00 93.56 246 HIS A N 1
ATOM 1861 C CA . HIS A 1 246 ? 19.742 -7.913 -6.484 1.00 93.56 246 HIS A CA 1
ATOM 1862 C C . HIS A 1 246 ? 18.461 -7.519 -5.730 1.00 93.56 246 HIS A C 1
ATOM 1864 O O . HIS A 1 246 ? 18.541 -6.889 -4.676 1.00 93.56 246 HIS A O 1
ATOM 1870 N N . GLU A 1 247 ? 17.285 -7.941 -6.217 1.00 96.25 247 GLU A N 1
ATOM 1871 C CA . GLU A 1 247 ? 15.988 -7.664 -5.574 1.00 96.25 247 GLU A CA 1
ATOM 1872 C C . GLU A 1 247 ? 15.933 -8.209 -4.135 1.00 96.25 247 GLU A C 1
ATOM 1874 O O . GLU A 1 247 ? 15.421 -7.543 -3.236 1.00 96.25 247 GLU A O 1
ATOM 1879 N N . THR A 1 248 ? 16.522 -9.384 -3.887 1.00 95.88 248 THR A N 1
ATOM 1880 C CA . THR A 1 248 ? 16.644 -9.969 -2.541 1.00 95.88 248 THR A CA 1
ATOM 1881 C C . THR A 1 248 ? 17.516 -9.096 -1.635 1.00 95.88 248 THR A C 1
ATOM 1883 O O . THR A 1 248 ? 17.152 -8.833 -0.489 1.00 95.88 248 THR A O 1
ATOM 1886 N N . THR A 1 249 ? 18.641 -8.595 -2.150 1.00 96.00 249 THR A N 1
ATOM 1887 C CA . THR A 1 249 ? 19.568 -7.728 -1.406 1.00 96.00 249 THR A CA 1
ATOM 1888 C C . THR A 1 249 ? 18.899 -6.418 -0.989 1.00 96.00 249 THR A C 1
ATOM 1890 O O . THR A 1 249 ? 18.921 -6.069 0.192 1.00 96.00 249 THR A O 1
ATOM 1893 N N . ILE A 1 250 ? 18.240 -5.718 -1.920 1.00 96.50 250 ILE A N 1
ATOM 1894 C CA . ILE A 1 250 ? 17.530 -4.467 -1.602 1.00 96.50 250 ILE A CA 1
ATOM 1895 C C . ILE A 1 250 ? 16.295 -4.705 -0.720 1.00 96.50 250 ILE A C 1
ATOM 1897 O O . ILE A 1 250 ? 15.983 -3.859 0.116 1.00 96.50 250 ILE A O 1
ATOM 1901 N N . THR A 1 251 ? 15.647 -5.873 -0.814 1.00 96.31 251 THR A N 1
ATOM 1902 C CA . THR A 1 251 ? 14.555 -6.259 0.097 1.00 96.31 251 THR A CA 1
ATOM 1903 C C . THR A 1 251 ? 15.055 -6.466 1.526 1.00 96.31 251 THR A C 1
ATOM 1905 O O . THR A 1 251 ? 14.437 -5.964 2.459 1.00 96.31 251 THR A O 1
ATOM 1908 N N . ASN A 1 252 ? 16.205 -7.111 1.737 1.00 94.62 252 ASN A N 1
ATOM 1909 C CA . ASN A 1 252 ? 16.771 -7.278 3.083 1.00 94.62 252 ASN A CA 1
ATOM 1910 C C . ASN A 1 252 ? 17.133 -5.931 3.746 1.00 94.62 252 ASN A C 1
ATOM 1912 O O . ASN A 1 252 ? 16.917 -5.741 4.948 1.00 94.62 252 ASN A O 1
ATOM 1916 N N . LEU A 1 253 ? 17.628 -4.967 2.959 1.00 95.62 253 LEU A N 1
ATOM 1917 C CA . LEU A 1 253 ? 17.856 -3.592 3.420 1.00 95.62 253 LEU A CA 1
ATOM 1918 C C . LEU A 1 253 ? 16.531 -2.888 3.762 1.00 95.62 253 LEU A C 1
ATOM 1920 O O . LEU A 1 253 ? 16.408 -2.301 4.839 1.00 95.62 253 LEU A O 1
ATOM 1924 N N . ALA A 1 254 ? 15.516 -3.019 2.902 1.00 96.56 254 ALA A N 1
ATOM 1925 C CA . ALA A 1 254 ? 14.176 -2.485 3.136 1.00 96.56 254 ALA A CA 1
ATOM 1926 C C . ALA A 1 254 ? 13.538 -3.027 4.427 1.00 96.56 254 ALA A C 1
ATOM 1928 O O . ALA A 1 254 ? 13.034 -2.245 5.230 1.00 96.56 254 ALA A O 1
ATOM 1929 N N . LEU A 1 255 ? 13.606 -4.341 4.674 1.00 95.00 255 LEU A N 1
ATOM 1930 C CA . LEU A 1 255 ? 13.088 -4.967 5.898 1.00 95.00 255 LEU A CA 1
ATOM 1931 C C . LEU A 1 255 ? 13.792 -4.451 7.163 1.00 95.00 255 LEU A C 1
ATOM 1933 O O . LEU A 1 255 ? 13.149 -4.268 8.196 1.00 95.00 255 LEU A O 1
ATOM 1937 N N . SER A 1 256 ? 15.092 -4.158 7.078 1.00 94.00 256 SER A N 1
ATOM 1938 C CA . SER A 1 256 ? 15.858 -3.576 8.188 1.00 94.00 256 SER A CA 1
ATOM 1939 C C . SER A 1 256 ? 15.418 -2.134 8.493 1.00 94.00 256 SER A C 1
ATOM 1941 O O . SER A 1 256 ? 15.215 -1.776 9.653 1.00 94.00 256 SER A O 1
ATOM 1943 N N . SER A 1 257 ? 15.199 -1.323 7.452 1.00 95.69 257 SER A N 1
ATOM 1944 C CA . SER A 1 257 ? 14.675 0.051 7.561 1.00 95.69 25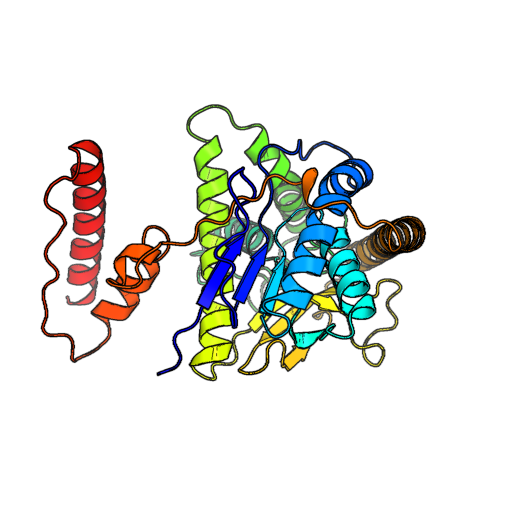7 SER A CA 1
ATOM 1945 C C . SER A 1 257 ? 13.224 0.075 8.082 1.00 95.69 257 SER A C 1
ATOM 1947 O O . SER A 1 257 ? 12.874 0.881 8.947 1.00 95.69 257 SER A O 1
ATOM 1949 N N . LEU A 1 258 ? 12.390 -0.885 7.665 1.00 96.00 258 LEU A N 1
ATOM 1950 C CA . LEU A 1 258 ? 11.030 -1.068 8.183 1.00 96.00 258 LEU A CA 1
ATOM 1951 C C . LEU A 1 258 ? 10.985 -1.447 9.663 1.00 96.00 258 LEU A C 1
ATOM 1953 O O . LEU A 1 258 ? 10.140 -0.922 10.386 1.00 96.00 258 LEU A O 1
ATOM 1957 N N . ALA A 1 259 ? 11.882 -2.319 10.130 1.00 94.00 259 ALA A N 1
ATOM 1958 C CA . ALA A 1 259 ? 11.958 -2.679 11.545 1.00 94.00 259 ALA A CA 1
ATOM 1959 C C . ALA A 1 259 ? 12.234 -1.441 12.423 1.00 94.00 259 ALA A C 1
ATOM 1961 O O . ALA A 1 259 ? 11.586 -1.251 13.453 1.00 94.00 259 ALA A O 1
ATOM 1962 N N . TYR A 1 260 ? 13.116 -0.542 11.967 1.00 94.94 260 TYR A N 1
ATOM 1963 C CA . TYR A 1 260 ? 13.353 0.750 12.617 1.00 94.94 260 TYR A CA 1
ATOM 1964 C C . TYR A 1 260 ? 12.099 1.645 12.622 1.00 94.94 260 TYR A C 1
ATOM 1966 O O . TYR A 1 260 ? 11.706 2.133 13.684 1.00 94.94 260 TYR A O 1
ATOM 1974 N N . ARG A 1 261 ? 11.421 1.809 11.473 1.00 95.94 261 ARG A N 1
ATOM 1975 C CA . ARG A 1 261 ? 10.164 2.587 11.379 1.00 95.94 261 ARG A CA 1
ATOM 1976 C C . ARG A 1 261 ? 9.098 2.060 12.339 1.00 95.94 261 ARG A C 1
ATOM 1978 O O . ARG A 1 261 ? 8.481 2.838 13.059 1.00 95.94 261 ARG A O 1
ATOM 1985 N N . GLN A 1 262 ? 8.919 0.742 12.394 1.00 95.06 262 GLN A N 1
ATOM 1986 C CA . GLN A 1 262 ? 7.924 0.091 13.249 1.00 95.06 262 GLN A CA 1
ATOM 1987 C C . GLN A 1 262 ? 8.268 0.224 14.742 1.00 95.06 262 GLN A C 1
ATOM 1989 O O . GLN A 1 262 ? 7.363 0.464 15.541 1.00 95.06 262 GLN A O 1
ATOM 1994 N N . SER A 1 263 ? 9.554 0.176 15.118 1.00 95.62 263 SER A N 1
ATOM 1995 C CA . SER A 1 263 ? 9.997 0.487 16.487 1.00 95.62 263 SER A CA 1
ATOM 1996 C C . SER A 1 263 ? 9.663 1.930 16.875 1.00 95.62 263 SER A C 1
ATOM 1998 O O . SER A 1 263 ? 9.045 2.150 17.912 1.00 95.62 263 SER A O 1
ATOM 2000 N N . MET A 1 264 ? 9.983 2.908 16.018 1.00 95.81 264 MET A N 1
ATOM 2001 C CA . MET A 1 264 ? 9.669 4.323 16.262 1.00 95.81 264 MET A CA 1
ATOM 2002 C C . MET A 1 264 ? 8.163 4.555 16.466 1.00 95.81 264 MET A C 1
ATOM 2004 O O . MET A 1 264 ? 7.768 5.334 17.338 1.00 95.81 264 MET A O 1
ATOM 2008 N N . VAL A 1 265 ? 7.314 3.890 15.675 1.00 97.19 265 VAL A N 1
ATOM 2009 C CA . VAL A 1 265 ? 5.854 3.971 15.833 1.00 97.19 265 VAL A CA 1
ATOM 2010 C C . VAL A 1 265 ? 5.413 3.398 17.172 1.00 97.19 265 VAL A C 1
ATOM 2012 O O . VAL A 1 265 ? 4.600 4.020 17.853 1.00 97.19 265 VAL A O 1
ATOM 2015 N N . TYR A 1 266 ? 5.951 2.242 17.563 1.00 95.62 266 TYR A N 1
ATOM 2016 C CA . TYR A 1 266 ? 5.623 1.606 18.834 1.00 95.62 266 TYR A CA 1
ATOM 2017 C C . TYR A 1 266 ? 6.058 2.464 20.032 1.00 95.62 266 TYR A C 1
ATOM 2019 O O . TYR A 1 266 ? 5.264 2.678 20.945 1.00 95.62 266 TYR A O 1
ATOM 2027 N N . ASP A 1 267 ? 7.256 3.054 19.990 1.00 96.19 267 ASP A N 1
ATOM 2028 C CA . ASP A 1 267 ? 7.750 3.976 21.021 1.00 96.19 267 ASP A CA 1
ATOM 2029 C C . ASP A 1 267 ? 6.864 5.228 21.143 1.00 96.19 267 ASP A C 1
ATOM 2031 O O . ASP A 1 267 ? 6.504 5.651 22.248 1.00 96.19 267 ASP A O 1
ATOM 2035 N N . TRP A 1 268 ? 6.462 5.810 20.005 1.00 95.62 268 TRP A N 1
ATOM 2036 C CA . TRP A 1 268 ? 5.522 6.932 19.970 1.00 95.62 268 TRP A CA 1
ATOM 2037 C C . TRP A 1 268 ? 4.164 6.532 20.553 1.00 95.62 268 TRP A C 1
ATOM 2039 O O . TRP A 1 268 ? 3.638 7.216 21.431 1.00 95.62 268 TRP A O 1
ATOM 2049 N N . TYR A 1 269 ? 3.618 5.395 20.125 1.00 94.25 269 TYR A N 1
ATOM 2050 C CA . TYR A 1 269 ? 2.343 4.885 20.608 1.00 94.25 269 TYR A CA 1
ATOM 2051 C C . TYR A 1 269 ? 2.377 4.617 22.120 1.00 94.25 269 TYR A C 1
ATOM 2053 O O . TYR A 1 269 ? 1.525 5.122 22.846 1.00 94.25 269 TYR A O 1
ATOM 2061 N N . CYS A 1 270 ? 3.398 3.934 22.645 1.00 93.50 270 CYS A N 1
ATOM 2062 C CA . CYS A 1 270 ? 3.547 3.708 24.084 1.00 93.50 270 CYS A CA 1
ATOM 2063 C C . CYS A 1 270 ? 3.609 5.012 24.892 1.00 93.50 270 CYS A C 1
ATOM 2065 O O . CYS A 1 270 ? 3.073 5.067 26.002 1.00 93.50 270 CYS A O 1
ATOM 2067 N N . LYS A 1 271 ? 4.223 6.064 24.336 1.00 92.38 271 LYS A N 1
ATOM 2068 C CA . LYS A 1 271 ? 4.309 7.392 24.954 1.00 92.38 271 LYS A CA 1
ATOM 2069 C C . LYS A 1 271 ? 2.982 8.161 24.927 1.00 92.38 271 LYS A C 1
ATOM 2071 O O . LYS A 1 271 ? 2.707 8.902 25.870 1.00 92.38 271 LYS A O 1
ATOM 2076 N N . TYR A 1 272 ? 2.175 8.006 23.875 1.00 87.75 272 TYR A N 1
ATOM 2077 C CA . TYR A 1 272 ? 0.981 8.829 23.641 1.00 87.75 272 TYR A CA 1
ATOM 2078 C C . TYR A 1 272 ? -0.368 8.096 23.755 1.00 87.75 272 TYR A C 1
ATOM 2080 O O . TYR A 1 272 ? -1.383 8.781 23.787 1.00 87.75 272 TYR A O 1
ATOM 2088 N N . ARG A 1 273 ? -0.425 6.764 23.915 1.00 81.31 273 ARG A N 1
ATOM 2089 C CA . ARG A 1 273 ? -1.680 5.976 24.014 1.00 81.31 273 ARG A CA 1
ATOM 2090 C C . ARG A 1 273 ? -2.685 6.523 25.034 1.00 81.31 273 ARG A C 1
ATOM 2092 O O . ARG A 1 273 ? -3.840 6.758 24.707 1.00 81.31 273 ARG A O 1
ATOM 2099 N N . SER A 1 274 ? -2.213 6.859 26.238 1.00 75.12 274 SER A N 1
ATOM 2100 C CA . SER A 1 274 ? -3.036 7.407 27.328 1.00 75.12 274 SER A CA 1
ATOM 2101 C C . SER A 1 274 ? -3.411 8.880 27.133 1.00 75.12 274 SER A C 1
ATOM 2103 O O . SER A 1 274 ? -4.125 9.450 27.956 1.00 75.12 274 SER A O 1
ATOM 2105 N N . SER A 1 275 ? -2.926 9.515 26.064 1.00 64.50 275 SER A N 1
ATOM 2106 C CA . SER A 1 275 ? -3.389 10.830 25.647 1.00 64.50 275 SER A CA 1
ATOM 2107 C C . SER A 1 275 ? -4.656 10.637 24.825 1.00 64.50 275 SER A C 1
ATOM 2109 O O . SER A 1 275 ? -4.586 10.338 23.635 1.00 64.50 275 SER A O 1
ATOM 2111 N N . SER A 1 276 ? -5.822 10.893 25.422 1.00 53.44 276 SER A N 1
ATOM 2112 C CA . SER A 1 276 ? -6.954 11.339 24.612 1.00 53.44 276 SER A CA 1
ATOM 2113 C C . SER A 1 276 ? -6.554 12.667 23.976 1.00 53.44 276 SER A C 1
ATOM 2115 O O . SER A 1 276 ? -6.674 13.725 24.597 1.00 53.44 276 SER A O 1
ATOM 2117 N N . THR A 1 277 ? -6.058 12.620 22.739 1.00 47.16 277 THR A N 1
ATOM 2118 C CA . THR A 1 277 ? -6.097 13.768 21.836 1.00 47.16 277 THR A CA 1
ATOM 2119 C C . THR A 1 277 ? -7.552 14.189 21.760 1.00 47.16 277 THR A C 1
ATOM 2121 O O . THR A 1 277 ? -8.363 13.521 21.120 1.00 47.16 277 THR A O 1
ATOM 2124 N N . ARG A 1 278 ? -7.900 15.246 22.505 1.00 38.22 278 ARG A N 1
ATOM 2125 C CA . ARG A 1 278 ? -9.251 15.799 22.508 1.00 38.22 278 ARG A CA 1
ATOM 2126 C C . ARG A 1 278 ? -9.651 16.056 21.065 1.00 38.22 278 ARG A C 1
ATOM 2128 O O . ARG A 1 278 ? -8.934 16.758 20.349 1.00 38.22 278 ARG A O 1
ATOM 2135 N N . LEU A 1 279 ? -10.797 15.491 20.690 1.00 41.72 279 LEU A N 1
ATOM 2136 C CA . LEU A 1 279 ? -11.414 15.659 19.378 1.00 41.72 279 LEU A CA 1
ATOM 2137 C C . LEU A 1 279 ? -11.426 17.148 18.982 1.00 41.72 279 LEU A C 1
ATOM 2139 O O . LEU A 1 279 ? -11.096 17.472 17.853 1.00 41.72 279 LEU A O 1
ATOM 2143 N N . ASP A 1 280 ? -11.643 18.042 19.953 1.00 34.91 280 ASP A N 1
ATOM 2144 C CA . ASP A 1 280 ? -11.552 19.509 19.903 1.00 34.91 280 ASP A CA 1
ATOM 2145 C C . ASP A 1 280 ? -10.388 20.109 19.072 1.00 34.91 280 ASP A C 1
ATOM 2147 O O . ASP A 1 280 ? -10.504 21.245 18.614 1.00 34.91 280 ASP A O 1
ATOM 2151 N N . ALA A 1 281 ? -9.259 19.404 18.911 1.00 34.72 281 ALA 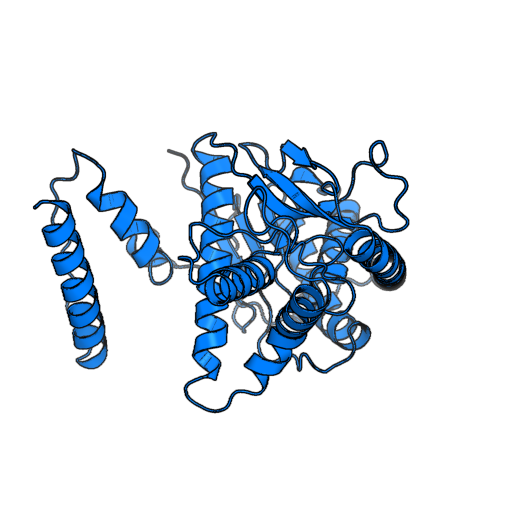A N 1
ATOM 2152 C CA . ALA A 1 281 ? -8.092 19.871 18.148 1.00 34.72 281 ALA A CA 1
ATOM 2153 C C . ALA A 1 281 ? -8.024 19.353 16.694 1.00 34.72 281 ALA A C 1
ATOM 2155 O O . ALA A 1 281 ? -7.202 19.837 15.916 1.00 34.72 281 ALA A O 1
ATOM 2156 N N . CYS A 1 282 ? -8.864 18.387 16.318 1.00 36.97 282 CYS A N 1
ATOM 2157 C CA . CYS A 1 282 ? -8.987 17.900 14.947 1.00 36.97 282 CYS A CA 1
ATOM 2158 C C . CYS A 1 282 ? -10.124 18.644 14.228 1.00 36.97 282 CYS A C 1
ATOM 2160 O O . CYS A 1 282 ? -11.203 18.847 14.780 1.00 36.97 282 CYS A O 1
ATOM 2162 N N . GLN A 1 283 ? -9.893 19.052 12.980 1.00 33.81 283 GLN A N 1
ATOM 2163 C CA . GLN A 1 283 ? -10.938 19.604 12.114 1.00 33.81 283 GLN A CA 1
ATOM 2164 C C . GLN A 1 283 ? -11.540 18.462 11.287 1.00 33.81 283 GLN A C 1
ATOM 2166 O O . GLN A 1 283 ? -10.817 17.760 10.584 1.00 33.81 283 GLN A O 1
ATOM 2171 N N . PHE A 1 284 ? -12.853 18.259 11.372 1.00 39.84 284 PHE A N 1
ATOM 2172 C CA . PHE A 1 284 ? -13.484 16.975 11.051 1.00 39.84 284 PHE A CA 1
ATOM 2173 C C . PHE A 1 284 ? -14.166 16.951 9.679 1.00 39.84 284 PHE A C 1
ATOM 2175 O O . PHE A 1 284 ? -15.387 16.849 9.616 1.00 39.84 284 PHE A O 1
ATOM 2182 N N . GLU A 1 285 ? -13.416 17.067 8.572 1.00 32.81 285 GLU A N 1
ATOM 2183 C CA . GLU A 1 285 ? -14.051 16.826 7.260 1.00 32.81 285 GLU A CA 1
ATOM 2184 C C . GLU A 1 285 ? -14.549 15.399 7.181 1.00 32.81 285 GLU A C 1
ATOM 2186 O O . GLU A 1 285 ? -13.763 14.457 7.278 1.00 32.81 285 GLU A O 1
ATOM 2191 N N . PHE A 1 286 ? -15.841 15.284 6.923 1.00 36.97 286 PHE A N 1
ATOM 2192 C CA . PHE A 1 286 ? -16.420 14.075 6.405 1.00 36.97 286 PHE A CA 1
ATOM 2193 C C . PHE A 1 286 ? -17.430 14.481 5.333 1.00 36.97 286 PHE A C 1
ATOM 2195 O O . PHE A 1 286 ? -18.554 14.905 5.624 1.00 36.97 286 PHE A O 1
ATOM 2202 N N . PHE A 1 287 ? -17.036 14.313 4.070 1.00 34.34 287 PHE A N 1
ATOM 2203 C CA . PHE A 1 287 ? -17.949 14.428 2.945 1.00 34.34 287 PHE A CA 1
ATOM 2204 C C . PHE A 1 287 ? -18.950 13.267 2.991 1.00 34.34 287 PHE A C 1
ATOM 2206 O O . PHE A 1 287 ? -18.695 12.175 2.483 1.00 34.34 287 PHE A O 1
ATOM 2213 N N . CYS A 1 288 ? -20.105 13.509 3.608 1.00 35.50 288 CYS A N 1
ATOM 2214 C CA . CYS A 1 288 ? -21.223 12.574 3.641 1.00 35.50 288 CYS A CA 1
ATOM 2215 C C . CYS A 1 288 ? -22.363 13.123 2.755 1.00 35.50 288 CYS A C 1
ATOM 2217 O O . CYS A 1 288 ? -22.975 14.144 3.101 1.00 35.50 288 CYS A O 1
ATOM 2219 N N . PRO A 1 289 ? -22.649 12.528 1.577 1.00 35.22 289 PRO A N 1
ATOM 2220 C CA . PRO A 1 289 ? -23.707 13.014 0.695 1.00 35.22 289 PRO A CA 1
ATOM 2221 C C . PRO A 1 289 ? -25.080 12.790 1.346 1.00 35.22 289 PRO A C 1
ATOM 2223 O O . PRO A 1 289 ? -25.581 11.673 1.423 1.00 35.22 289 PRO A O 1
ATOM 2226 N N . ARG A 1 290 ? -25.715 13.884 1.787 1.00 32.72 290 ARG A N 1
ATOM 2227 C CA . ARG A 1 290 ? -26.902 13.899 2.673 1.00 32.72 290 ARG A CA 1
ATOM 2228 C C . ARG A 1 290 ? -28.166 13.177 2.171 1.00 32.72 290 ARG A C 1
ATOM 2230 O O . ARG A 1 290 ? -29.155 13.152 2.895 1.00 32.72 290 ARG A O 1
ATOM 2237 N N . ASN A 1 291 ? -28.192 12.650 0.946 1.00 31.62 291 ASN A N 1
ATOM 2238 C CA . ASN A 1 291 ? -29.335 11.923 0.387 1.00 31.62 291 ASN A CA 1
ATOM 2239 C C . ASN A 1 291 ? -28.875 10.839 -0.600 1.00 31.62 291 ASN A C 1
ATOM 2241 O O . ASN A 1 291 ? -28.453 11.157 -1.706 1.00 31.62 291 ASN A O 1
ATOM 2245 N N . TYR A 1 292 ? -29.082 9.562 -0.270 1.00 41.44 292 TYR A N 1
ATOM 2246 C CA . TYR A 1 292 ? -28.828 8.425 -1.171 1.00 41.44 292 TYR A CA 1
ATOM 2247 C C . TYR A 1 292 ? -29.984 8.190 -2.160 1.00 41.44 292 TYR A C 1
ATOM 2249 O O . TYR A 1 292 ? -30.534 7.094 -2.261 1.00 41.44 292 TYR A O 1
ATOM 2257 N N . SER A 1 293 ? -30.407 9.241 -2.868 1.00 34.69 293 SER A N 1
ATOM 2258 C CA . SER A 1 293 ? -31.561 9.165 -3.778 1.00 34.69 293 SER A CA 1
ATOM 2259 C C . SER A 1 293 ? -31.188 8.727 -5.196 1.00 34.69 293 SER A C 1
ATOM 2261 O O . SER A 1 293 ? -32.041 8.224 -5.934 1.00 34.69 293 SER A O 1
ATOM 2263 N N . ARG A 1 294 ? -29.927 8.931 -5.604 1.00 35.94 294 ARG A N 1
ATOM 2264 C CA . ARG A 1 294 ? -29.427 8.608 -6.943 1.00 35.94 294 ARG A CA 1
ATOM 2265 C C . ARG A 1 294 ? -28.011 8.056 -6.870 1.00 35.94 294 ARG A C 1
ATOM 2267 O O . ARG A 1 294 ? -27.160 8.571 -6.160 1.00 35.94 294 ARG A O 1
ATOM 2274 N N . PHE A 1 295 ? -27.727 7.079 -7.729 1.00 34.91 295 PHE A N 1
ATOM 2275 C CA . PHE A 1 295 ? -26.379 6.533 -7.932 1.00 34.91 295 PHE A CA 1
ATOM 2276 C C . PHE A 1 295 ? -25.339 7.622 -8.279 1.00 34.91 295 PHE A C 1
ATOM 2278 O O . PHE A 1 295 ? -24.155 7.472 -7.990 1.00 34.91 295 PHE A O 1
ATOM 2285 N N . ASN A 1 296 ? -25.797 8.743 -8.852 1.00 37.16 296 ASN A N 1
ATOM 2286 C CA . ASN A 1 296 ? -24.956 9.877 -9.226 1.00 37.16 296 ASN A CA 1
ATOM 2287 C C . ASN A 1 296 ? -24.430 10.703 -8.041 1.00 37.16 296 ASN A C 1
ATOM 2289 O O . ASN A 1 296 ? -23.429 11.395 -8.211 1.00 37.16 296 ASN A O 1
ATOM 2293 N N . ASP A 1 297 ? -25.045 10.607 -6.859 1.00 37.06 297 ASP A N 1
ATOM 2294 C CA . ASP A 1 297 ? -24.625 11.362 -5.669 1.00 37.06 297 ASP A CA 1
ATOM 2295 C C . ASP A 1 297 ? -23.272 10.842 -5.114 1.00 37.06 297 ASP A C 1
ATOM 2297 O O . ASP A 1 297 ? -22.578 11.546 -4.386 1.00 37.06 297 ASP A O 1
ATOM 2301 N N . CYS A 1 298 ? -22.841 9.651 -5.560 1.00 39.91 298 CYS A N 1
ATOM 2302 C CA . CYS A 1 298 ? -21.513 9.070 -5.323 1.00 39.91 298 CYS A CA 1
ATOM 2303 C C . CYS A 1 298 ? -20.546 9.221 -6.525 1.00 39.91 298 CYS A C 1
ATOM 2305 O O . CYS A 1 298 ? -19.430 8.700 -6.492 1.00 39.91 298 CYS A O 1
ATOM 2307 N N . ALA A 1 299 ? -20.970 9.814 -7.652 1.00 36.16 299 ALA A N 1
ATOM 2308 C CA . ALA A 1 299 ? -20.457 9.377 -8.958 1.00 36.16 299 ALA A CA 1
ATOM 2309 C C . ALA A 1 299 ? -19.406 10.232 -9.669 1.00 36.16 299 ALA A C 1
ATOM 2311 O O . ALA A 1 299 ? -18.931 9.781 -10.708 1.00 36.16 299 ALA A O 1
ATOM 2312 N N . TYR A 1 300 ? -18.945 11.375 -9.158 1.00 37.69 300 TYR A N 1
ATOM 2313 C CA . TYR A 1 300 ? -17.783 12.013 -9.807 1.00 37.69 300 TYR A CA 1
ATOM 2314 C C . TYR A 1 300 ? -16.501 11.157 -9.710 1.00 37.69 300 TYR A C 1
ATOM 2316 O O . TYR A 1 300 ? -15.642 11.269 -10.579 1.00 37.69 300 TYR A O 1
ATOM 2324 N N . ALA A 1 301 ? -16.435 10.215 -8.757 1.00 36.59 301 ALA A N 1
ATOM 2325 C CA . ALA A 1 301 ? -15.483 9.099 -8.770 1.00 36.59 301 ALA A CA 1
ATOM 2326 C C . ALA A 1 301 ? -15.991 7.871 -9.566 1.00 36.59 301 ALA A C 1
ATOM 2328 O O . ALA A 1 301 ? -15.220 7.233 -10.281 1.00 36.59 301 ALA A O 1
ATOM 2329 N N . ASN A 1 302 ? -17.293 7.550 -9.502 1.00 38.06 302 ASN A N 1
ATOM 2330 C CA . ASN A 1 302 ? -17.845 6.323 -10.103 1.00 38.06 302 ASN A CA 1
ATOM 2331 C C . ASN A 1 302 ? -18.275 6.419 -11.580 1.00 38.06 302 ASN A C 1
ATOM 2333 O O . ASN A 1 302 ? -18.637 5.391 -12.139 1.00 38.06 302 ASN A O 1
ATOM 2337 N N . VAL A 1 303 ? -18.248 7.572 -12.261 1.00 37.75 303 VAL A N 1
ATOM 2338 C CA . VAL A 1 303 ? -18.669 7.672 -13.683 1.00 37.75 303 VAL A CA 1
ATOM 2339 C C . VAL A 1 303 ? -17.833 6.771 -14.608 1.00 37.75 303 VAL A C 1
ATOM 2341 O O . VAL A 1 303 ? -18.369 6.228 -15.577 1.00 37.75 303 VAL A O 1
ATOM 2344 N N . PHE A 1 304 ? -16.557 6.539 -14.286 1.00 34.97 304 PHE A N 1
ATOM 2345 C CA . PHE A 1 304 ? -15.713 5.577 -15.008 1.00 34.97 304 PHE A CA 1
ATOM 2346 C C . PHE A 1 304 ? -16.077 4.108 -14.721 1.00 34.97 304 PHE A C 1
ATOM 2348 O O . PHE A 1 304 ? -16.069 3.292 -15.634 1.00 34.97 304 PHE A O 1
ATOM 2355 N N . LEU A 1 305 ? -16.454 3.772 -13.484 1.00 34.72 305 LEU A N 1
ATOM 2356 C CA . LEU A 1 305 ? -16.874 2.417 -13.090 1.00 34.72 305 LEU A CA 1
ATOM 2357 C C . LEU A 1 305 ? -18.287 2.069 -13.585 1.00 34.72 305 LEU A C 1
ATOM 2359 O O . LEU A 1 305 ? -18.548 0.966 -14.059 1.00 34.72 305 LEU A O 1
ATOM 2363 N N . ALA A 1 306 ? -19.201 3.036 -13.524 1.00 34.41 306 ALA A N 1
ATOM 2364 C CA . ALA A 1 306 ? -20.592 2.881 -13.926 1.00 34.41 306 ALA A CA 1
ATOM 2365 C C . ALA A 1 306 ? -20.752 2.690 -15.440 1.00 34.41 306 ALA A C 1
ATOM 2367 O O . ALA A 1 306 ? -21.648 1.971 -15.877 1.00 34.41 306 ALA A O 1
ATOM 2368 N N . SER A 1 307 ? -19.913 3.345 -16.248 1.00 35.78 307 SER A N 1
ATOM 2369 C CA . SER A 1 307 ? -20.025 3.298 -17.710 1.00 35.78 307 SER A CA 1
ATOM 2370 C C . SER A 1 307 ? -19.644 1.931 -18.285 1.00 35.78 307 SER A C 1
ATOM 2372 O O . SER A 1 307 ? -20.362 1.443 -19.156 1.00 35.78 307 SER A O 1
ATOM 2374 N N . ASP A 1 308 ? -18.614 1.272 -17.746 1.00 32.69 308 ASP A N 1
ATOM 2375 C CA . ASP A 1 308 ? -18.265 -0.107 -18.122 1.00 32.69 308 ASP A CA 1
ATOM 2376 C C . ASP A 1 308 ? -19.321 -1.111 -17.616 1.00 32.69 308 ASP A C 1
ATOM 2378 O O . ASP A 1 308 ? -19.806 -1.952 -18.378 1.00 32.69 308 ASP A O 1
ATOM 2382 N N . MET A 1 309 ? -19.772 -0.975 -16.360 1.00 34.94 309 MET A N 1
ATOM 2383 C CA . MET A 1 309 ? -20.786 -1.871 -15.780 1.00 34.94 309 MET A CA 1
ATOM 2384 C C . MET A 1 309 ? -22.156 -1.801 -16.482 1.00 34.94 309 MET A C 1
ATOM 2386 O O . MET A 1 309 ? -22.849 -2.815 -16.580 1.00 34.94 309 MET A O 1
ATOM 2390 N N . LEU A 1 310 ? -22.571 -0.629 -16.976 1.00 36.31 310 LEU A N 1
ATOM 2391 C CA . LEU A 1 310 ? -23.892 -0.442 -17.595 1.00 36.31 310 LEU A CA 1
ATOM 2392 C C . LEU A 1 310 ? -23.968 -0.888 -19.064 1.00 36.31 310 LEU A C 1
ATOM 2394 O O . LEU A 1 310 ? -25.067 -1.170 -19.542 1.00 36.31 310 LEU A O 1
ATOM 2398 N N . LEU A 1 311 ? -22.842 -0.962 -19.784 1.00 38.00 311 LEU A N 1
ATOM 2399 C CA . LEU A 1 311 ? -22.821 -1.320 -21.211 1.00 38.00 311 LEU A CA 1
ATOM 2400 C C . LEU A 1 311 ? -22.699 -2.833 -21.469 1.00 38.00 311 LEU A C 1
ATOM 2402 O O . LEU A 1 311 ? -23.055 -3.290 -22.555 1.00 38.00 311 LEU A O 1
ATOM 2406 N N . GLY A 1 312 ? -22.251 -3.618 -20.483 1.00 37.50 312 GLY A N 1
ATOM 2407 C CA . GLY A 1 312 ? -22.086 -5.073 -20.614 1.00 37.50 312 GLY A CA 1
ATOM 2408 C C . GLY A 1 312 ? -23.351 -5.915 -20.380 1.00 37.50 312 GLY A C 1
ATOM 2409 O O . GLY A 1 312 ? -23.412 -7.063 -20.823 1.00 37.50 312 GLY A O 1
ATOM 2410 N N . HIS A 1 313 ? -24.374 -5.388 -19.695 1.00 31.39 313 HIS A N 1
ATOM 2411 C CA . HIS A 1 313 ? -25.495 -6.207 -19.213 1.00 31.39 313 HIS A CA 1
ATOM 2412 C C . HIS A 1 313 ? -26.744 -6.135 -20.110 1.00 31.39 313 HIS A C 1
ATOM 2414 O O . HIS A 1 313 ? -27.427 -5.110 -20.194 1.00 31.39 313 HIS A O 1
ATOM 2420 N N . LYS A 1 314 ? -27.122 -7.270 -20.718 1.00 31.25 314 LYS A N 1
ATOM 2421 C CA . LYS A 1 314 ? -28.399 -7.435 -21.439 1.00 31.25 314 LYS A CA 1
ATOM 2422 C C . LYS A 1 314 ? -29.584 -7.328 -20.464 1.00 31.25 314 LYS A C 1
ATOM 2424 O O . LYS A 1 314 ? -30.022 -8.336 -19.917 1.00 31.25 314 LYS A O 1
ATOM 2429 N N . GLY A 1 315 ? -30.101 -6.118 -20.236 1.00 34.28 315 GLY A N 1
ATOM 2430 C CA . GLY A 1 315 ? -31.298 -5.915 -19.404 1.00 34.28 315 GLY A CA 1
ATOM 2431 C C . GLY A 1 315 ? -31.689 -4.475 -19.041 1.00 34.28 315 GLY A C 1
ATOM 2432 O O . GLY A 1 315 ? -32.814 -4.261 -18.595 1.00 34.28 315 GLY A O 1
ATOM 2433 N N . ILE A 1 316 ? -30.825 -3.469 -19.227 1.00 32.50 316 ILE A N 1
ATOM 2434 C CA . ILE A 1 316 ? -31.083 -2.111 -18.705 1.00 32.50 316 ILE A CA 1
ATOM 2435 C C . ILE A 1 316 ? -31.746 -1.212 -19.765 1.00 32.50 316 ILE A C 1
ATOM 2437 O O . ILE A 1 316 ? -31.091 -0.568 -20.577 1.00 32.50 316 ILE A O 1
ATOM 2441 N N . CYS A 1 317 ? -33.080 -1.138 -19.732 1.00 28.62 317 CYS A N 1
ATOM 2442 C CA . CYS A 1 317 ? -33.903 -0.407 -20.711 1.00 28.62 317 CYS A CA 1
ATOM 2443 C C . CYS A 1 317 ? -34.255 1.047 -20.317 1.00 28.62 317 CYS A C 1
ATOM 2445 O O . CYS A 1 317 ? -35.355 1.512 -20.620 1.00 28.62 317 CYS A O 1
ATOM 2447 N N . LYS A 1 318 ? -33.375 1.790 -19.625 1.00 30.91 318 LYS A N 1
ATOM 2448 C CA . LYS A 1 318 ? -33.656 3.194 -19.253 1.00 30.91 318 LYS A CA 1
ATOM 2449 C C . LYS A 1 3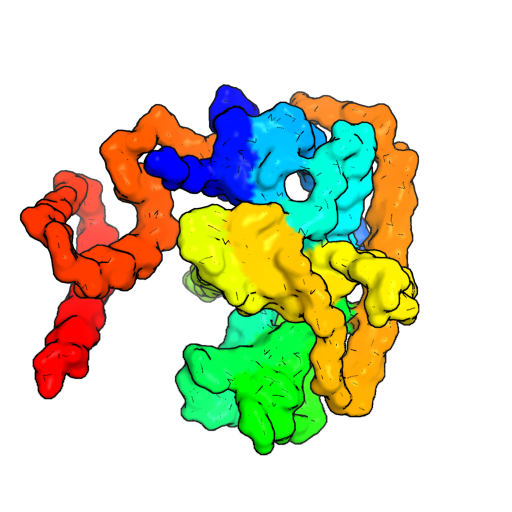18 ? -32.513 4.155 -19.576 1.00 30.91 318 LYS A C 1
ATOM 2451 O O . LYS A 1 318 ? -31.454 4.128 -18.961 1.00 30.91 318 LYS A O 1
ATOM 2456 N N . ARG A 1 319 ? -32.787 5.057 -20.522 1.00 30.83 319 ARG A N 1
ATOM 2457 C CA . ARG A 1 319 ? -31.927 6.183 -20.901 1.00 30.83 319 ARG A CA 1
ATOM 2458 C C . ARG A 1 319 ? -31.938 7.220 -19.773 1.00 30.83 319 ARG A C 1
ATOM 2460 O O . ARG A 1 319 ? -32.980 7.814 -19.504 1.00 30.83 319 ARG A O 1
ATOM 2467 N N . LEU A 1 320 ? -30.803 7.416 -19.104 1.00 31.84 320 LEU A N 1
ATOM 2468 C CA . LEU A 1 320 ? -30.653 8.446 -18.073 1.00 31.84 320 LEU A CA 1
ATOM 2469 C C . LEU A 1 320 ? -30.612 9.837 -18.724 1.00 31.84 320 LEU A C 1
ATOM 2471 O O . LEU A 1 320 ? -29.857 10.072 -19.665 1.00 31.84 320 LEU A O 1
ATOM 2475 N N . SER A 1 321 ? -31.438 10.754 -18.225 1.00 30.58 321 SER A N 1
ATOM 2476 C CA . SER A 1 321 ? -31.454 12.165 -18.620 1.00 30.58 321 SER A CA 1
ATOM 2477 C C . SER A 1 321 ? -30.466 12.974 -17.773 1.00 30.58 321 SER A C 1
ATOM 2479 O O . SER A 1 321 ? -30.500 12.886 -16.544 1.00 30.58 321 SER A O 1
ATOM 2481 N N . PHE A 1 322 ? -29.619 13.774 -18.422 1.00 36.78 322 PHE A N 1
ATOM 2482 C CA . PHE A 1 322 ? -28.621 14.633 -17.774 1.00 36.78 322 PHE A CA 1
ATOM 2483 C C . PHE A 1 322 ? -29.253 15.764 -16.930 1.00 36.78 322 PHE A C 1
ATOM 2485 O O . PHE A 1 322 ? -30.395 16.155 -17.192 1.00 36.78 322 PHE A O 1
ATOM 2492 N N . PRO A 1 323 ? -28.543 16.295 -15.911 1.00 37.72 323 PRO A N 1
ATOM 2493 C CA . PRO A 1 323 ? -29.014 17.437 -15.126 1.00 37.72 323 PRO A CA 1
ATOM 2494 C C . PRO A 1 323 ? -29.110 18.719 -15.980 1.00 37.72 323 PRO A C 1
ATOM 2496 O O . PRO A 1 323 ? -28.343 18.878 -16.928 1.00 37.72 323 PRO A O 1
ATOM 2499 N N . PRO A 1 324 ? -30.020 19.657 -15.647 1.00 39.88 324 PRO A N 1
ATOM 2500 C CA . PRO A 1 324 ? -30.369 20.772 -16.535 1.00 39.88 324 PRO A CA 1
ATOM 2501 C C . PRO A 1 324 ? -29.322 21.894 -16.638 1.00 39.88 324 PRO A C 1
ATOM 2503 O O . PRO A 1 324 ? -29.394 22.679 -17.576 1.00 39.88 324 PRO A O 1
ATOM 2506 N N . ASN A 1 325 ? -28.367 21.983 -15.702 1.00 43.91 325 ASN A N 1
ATOM 2507 C CA . ASN A 1 325 ? -27.462 23.132 -15.551 1.00 43.91 325 ASN A CA 1
ATOM 2508 C C . ASN A 1 325 ? -25.981 22.704 -15.518 1.00 43.91 325 ASN A C 1
ATOM 2510 O O . ASN A 1 325 ? -25.313 22.871 -14.501 1.00 43.91 325 ASN A O 1
ATOM 2514 N N . LEU A 1 326 ? -25.472 22.137 -16.614 1.00 47.03 326 LEU A N 1
ATOM 2515 C CA . LEU A 1 326 ? -24.026 21.976 -16.826 1.00 47.03 326 LEU A CA 1
ATOM 2516 C C . LEU A 1 326 ? -23.456 23.265 -17.431 1.00 47.03 326 LEU A C 1
ATOM 2518 O O . LEU A 1 326 ? -24.084 23.857 -18.313 1.00 47.03 326 LEU A O 1
ATOM 2522 N N . ASN A 1 327 ? -22.275 23.704 -16.993 1.00 54.97 327 ASN A N 1
ATOM 2523 C CA . ASN A 1 327 ? -21.621 24.856 -17.618 1.00 54.97 327 ASN A CA 1
ATOM 2524 C C . ASN A 1 327 ? -20.979 24.475 -18.970 1.00 54.97 327 ASN A C 1
ATOM 2526 O O . ASN A 1 327 ? -20.796 23.301 -19.293 1.00 54.97 327 ASN A O 1
ATOM 2530 N N . SER A 1 328 ? -20.636 25.467 -19.796 1.00 47.19 328 SER A N 1
ATOM 2531 C CA . SER A 1 328 ? -20.123 25.232 -21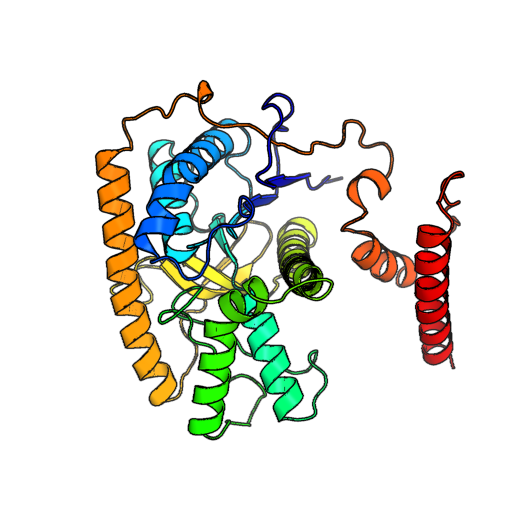.157 1.00 47.19 328 SER A CA 1
ATOM 2532 C C . SER A 1 328 ? -18.784 24.483 -21.206 1.00 47.19 328 SER A C 1
ATOM 2534 O O . SER A 1 328 ? -18.479 23.841 -22.210 1.00 47.19 328 SER A O 1
ATOM 2536 N N . TYR A 1 329 ? -17.988 24.529 -20.136 1.00 51.47 329 TYR A N 1
ATOM 2537 C CA . TYR A 1 329 ? -16.733 23.787 -20.028 1.00 51.47 329 TYR A CA 1
ATOM 2538 C C . TYR A 1 329 ? -16.981 22.314 -19.663 1.00 51.47 329 TYR A C 1
ATOM 2540 O O . TYR A 1 329 ? -16.428 21.419 -20.300 1.00 51.47 329 TYR A O 1
ATOM 2548 N N . GLU A 1 330 ? -17.881 22.056 -18.712 1.00 48.16 330 GLU A N 1
ATOM 2549 C CA . GLU A 1 330 ? -18.346 20.711 -18.344 1.00 48.16 330 GLU A CA 1
ATOM 2550 C C . GLU A 1 330 ? -19.043 20.006 -19.508 1.00 48.16 330 GLU A C 1
ATOM 2552 O O . GLU A 1 330 ? -18.762 18.836 -19.764 1.00 48.16 330 GLU A O 1
ATOM 2557 N N . LEU A 1 331 ? -19.896 20.721 -20.252 1.00 48.84 331 LEU A N 1
ATOM 2558 C CA . LEU A 1 331 ? -20.533 20.212 -21.468 1.00 48.84 331 LEU A CA 1
ATOM 2559 C C . LEU A 1 331 ? -19.490 19.787 -22.506 1.00 48.84 331 LEU A C 1
ATOM 2561 O O . LEU A 1 331 ? -19.573 18.673 -23.012 1.00 48.84 331 LEU A O 1
ATOM 2565 N N . ASN A 1 332 ? -18.472 20.613 -22.770 1.00 48.97 332 ASN A N 1
ATOM 2566 C CA . ASN A 1 332 ? -17.394 20.263 -23.700 1.00 48.97 332 ASN A CA 1
ATOM 2567 C C . ASN A 1 332 ? -16.563 19.058 -23.222 1.00 48.97 332 ASN A C 1
ATOM 2569 O O . ASN A 1 332 ? -16.208 18.200 -24.029 1.00 48.97 332 ASN A O 1
ATOM 2573 N N . LEU A 1 333 ? -16.261 18.953 -21.922 1.00 46.22 333 LEU A N 1
ATOM 2574 C CA . LEU A 1 333 ? -15.558 17.789 -21.367 1.00 46.22 333 LEU A CA 1
ATOM 2575 C C . LEU A 1 333 ? -16.391 16.505 -21.477 1.00 46.22 333 LEU A C 1
ATOM 2577 O O . LEU A 1 333 ? -15.848 15.455 -21.836 1.00 46.22 333 LEU A O 1
ATOM 2581 N N . LEU A 1 334 ? -17.698 16.585 -21.216 1.00 46.00 334 LEU A N 1
ATOM 2582 C CA . LEU A 1 334 ? -18.642 15.486 -21.420 1.00 46.00 334 LEU A CA 1
ATOM 2583 C C . LEU A 1 334 ? -18.717 15.080 -22.891 1.00 46.00 334 LEU A C 1
ATOM 2585 O O . LEU A 1 334 ? -18.593 13.897 -23.186 1.00 46.00 334 LEU A O 1
ATOM 2589 N N . ASP A 1 335 ? -18.854 16.032 -23.812 1.00 46.03 335 ASP A N 1
ATOM 2590 C CA . ASP A 1 335 ? -19.038 15.756 -25.239 1.00 46.03 335 ASP A CA 1
ATOM 2591 C C . ASP A 1 335 ? -17.773 15.149 -25.877 1.00 46.03 335 ASP A C 1
ATOM 2593 O O . ASP A 1 335 ? -17.841 14.143 -26.589 1.00 46.03 335 ASP A O 1
ATOM 2597 N N . VAL A 1 336 ? -16.583 15.650 -25.515 1.00 49.16 336 VAL A N 1
ATOM 2598 C CA . VAL A 1 336 ? -15.289 15.051 -25.903 1.00 49.16 336 VAL A CA 1
ATOM 2599 C C . VAL A 1 336 ? -15.125 13.635 -25.336 1.00 49.16 336 VAL A C 1
ATOM 2601 O O . VAL A 1 336 ? -14.586 12.755 -26.015 1.00 49.16 336 VAL A O 1
ATOM 2604 N N . SER A 1 337 ? -15.584 13.391 -24.106 1.00 43.88 337 SER A N 1
ATOM 2605 C CA . SER A 1 337 ? -15.491 12.074 -23.463 1.00 43.88 337 SER A CA 1
ATOM 2606 C C . SER A 1 337 ? -16.474 11.075 -24.080 1.00 43.88 337 SER A C 1
ATOM 2608 O O . SER A 1 337 ? -16.077 9.975 -24.463 1.00 43.88 337 SER A O 1
ATOM 2610 N N . LEU A 1 338 ? -17.734 11.476 -24.267 1.00 44.22 338 LEU A N 1
ATOM 2611 C CA . LEU A 1 338 ? -18.781 10.671 -24.897 1.00 44.22 338 LEU A CA 1
ATOM 2612 C C . LEU A 1 338 ? -18.443 10.354 -26.356 1.00 44.22 338 LEU A C 1
ATOM 2614 O O . LEU A 1 338 ? -18.587 9.207 -26.769 1.00 44.22 338 LEU A O 1
ATOM 2618 N N . THR A 1 339 ? -17.902 11.310 -27.116 1.00 46.84 339 THR A N 1
ATOM 2619 C CA . THR A 1 339 ? -17.460 11.077 -28.503 1.00 46.84 339 THR A CA 1
ATOM 2620 C C . THR A 1 339 ? -16.364 10.006 -28.577 1.00 46.84 339 THR A C 1
ATOM 2622 O O . THR A 1 339 ? -16.412 9.137 -29.449 1.00 46.84 339 THR A O 1
ATOM 2625 N N . LYS A 1 340 ? -15.412 10.002 -27.628 1.00 45.69 340 LYS A N 1
ATOM 2626 C CA . LYS A 1 340 ? -14.368 8.963 -27.519 1.00 45.69 340 LYS A CA 1
ATOM 2627 C C . LYS A 1 340 ? -14.910 7.597 -27.087 1.00 45.69 340 LYS A C 1
ATOM 2629 O O . LYS A 1 340 ? -14.365 6.580 -27.506 1.00 45.69 340 LYS A O 1
ATOM 2634 N N . VAL A 1 341 ? -15.957 7.550 -26.263 1.00 41.69 341 VAL A N 1
ATOM 2635 C CA . VAL A 1 341 ? -16.620 6.290 -25.879 1.00 41.69 341 VAL A CA 1
ATOM 2636 C C . VAL A 1 341 ? -17.438 5.731 -27.048 1.00 41.69 341 VAL A C 1
ATOM 2638 O O . VAL A 1 341 ? -17.339 4.547 -27.354 1.00 41.69 341 VAL A O 1
ATOM 2641 N N . ILE A 1 342 ? -18.180 6.579 -27.766 1.00 42.78 342 ILE A N 1
ATOM 2642 C CA . ILE A 1 342 ? -19.004 6.179 -28.917 1.00 42.78 342 ILE A CA 1
ATOM 2643 C C . ILE A 1 342 ? -18.142 5.676 -30.083 1.00 42.78 342 ILE A C 1
ATOM 2645 O O . ILE A 1 342 ? -18.514 4.694 -30.725 1.00 42.78 342 ILE A O 1
ATOM 2649 N N . SER A 1 343 ? -16.988 6.298 -30.361 1.00 42.75 343 SER A N 1
ATOM 2650 C CA . SER A 1 343 ? -16.080 5.809 -31.410 1.00 42.75 343 SER A CA 1
ATOM 2651 C C . SER A 1 343 ? -15.464 4.451 -31.060 1.00 42.75 343 SER A C 1
ATOM 2653 O O . SER A 1 343 ? -15.423 3.569 -31.915 1.00 42.75 343 SER A O 1
ATOM 2655 N N . ARG A 1 344 ? -15.072 4.244 -29.794 1.00 45.47 344 ARG A N 1
ATOM 2656 C CA . ARG A 1 344 ? -14.600 2.945 -29.283 1.00 45.47 344 ARG A CA 1
ATOM 2657 C C . ARG A 1 344 ? -15.677 1.863 -29.346 1.00 45.47 344 ARG A C 1
ATOM 2659 O O . ARG A 1 344 ? -15.370 0.751 -29.748 1.00 45.47 344 ARG A O 1
ATOM 2666 N N . TYR A 1 345 ? -16.924 2.191 -29.001 1.00 39.06 345 TYR A N 1
ATOM 2667 C CA . TYR A 1 345 ? -18.036 1.238 -29.055 1.00 39.06 345 TYR A CA 1
ATOM 2668 C C . TYR A 1 345 ? -18.346 0.789 -30.490 1.00 39.06 345 TYR A C 1
ATOM 2670 O O . TYR A 1 345 ? -18.524 -0.400 -30.729 1.00 39.06 345 TYR A O 1
ATOM 2678 N N . LYS A 1 346 ? -18.351 1.717 -31.460 1.00 37.62 346 LYS A N 1
ATOM 2679 C CA . LYS A 1 346 ? -18.515 1.371 -32.884 1.00 37.62 346 LYS A CA 1
ATOM 2680 C C . LYS A 1 346 ? -17.377 0.481 -33.386 1.00 37.62 346 LYS A C 1
ATOM 2682 O O . LYS A 1 346 ? -17.640 -0.580 -33.927 1.00 37.62 346 LYS A O 1
ATOM 2687 N N . SER A 1 347 ? -16.130 0.843 -33.077 1.00 41.69 347 SER A N 1
ATOM 2688 C CA . SER A 1 347 ? -14.937 0.055 -33.425 1.00 41.69 347 SER A CA 1
ATOM 2689 C C . SER A 1 347 ? -14.842 -1.324 -32.743 1.00 41.69 347 SER A C 1
ATOM 2691 O O . SER A 1 347 ? -13.886 -2.047 -33.011 1.00 41.69 347 SER A O 1
ATOM 2693 N N . ALA A 1 348 ? -15.763 -1.665 -31.835 1.00 37.34 348 ALA A N 1
ATOM 2694 C CA . ALA A 1 348 ? -15.863 -2.973 -31.183 1.00 37.34 348 ALA A CA 1
ATOM 2695 C C . ALA A 1 348 ? -17.135 -3.753 -31.588 1.00 37.34 348 ALA A C 1
ATOM 2697 O O . ALA A 1 348 ? -17.391 -4.832 -31.053 1.00 37.34 348 ALA A O 1
ATOM 2698 N N . MET A 1 349 ? -17.951 -3.182 -32.481 1.00 34.41 349 MET A N 1
ATOM 2699 C CA . MET A 1 349 ? -19.167 -3.776 -33.052 1.00 34.41 349 MET A CA 1
ATOM 2700 C C . MET A 1 349 ? -19.018 -4.107 -34.549 1.00 34.41 349 MET A C 1
ATOM 2702 O O . MET A 1 349 ? -19.802 -4.915 -35.046 1.00 34.41 349 MET A O 1
ATOM 2706 N N . ASP A 1 350 ? -18.041 -3.491 -35.225 1.00 37.72 350 ASP A N 1
ATOM 2707 C CA . ASP A 1 350 ? -17.584 -3.797 -36.590 1.00 37.72 350 ASP A CA 1
ATOM 2708 C C . ASP A 1 350 ? -16.433 -4.832 -36.575 1.00 37.72 350 ASP A C 1
ATOM 2710 O O . ASP A 1 350 ? -16.428 -5.713 -37.467 1.00 37.72 350 ASP A O 1
#

Secondary structure (DSSP, 8-state):
-----EEEE--SS--STT--SS-SEEEE---S---TTS-HHHHHHHHHHHHHHHHHHHHHH-TTSEEEE-SSSHHHHHHHHHHHHHHTT---GGGEEEE-HHHHHHHHHHHHHHTT--GGG----EEE-SSGGGEEE-GGGSBTTB---HHHHHHHHHHHHTHHHHHHT--GGGHHHHHHHHHHHHHHHHHHHHHHHHH----EEEEEEEPPTTT---S-SEEEEEEEEETTEEEEE-------HHHHHHHHHHHHHHHHHHHHHHHHHHHHTT----GGGS-------S--S-GGGGHHHHHHHHHHHHHS-TT----PPPPS---HHHHHHHHHHHHHHHHHHHTTT-

Foldseek 3Di:
DDDAAEFEQAADFDDDDCLAAAHAAYEAAEHPDDPPPDDQLVLCVVCLLVLLVVLLVCLVRPLQHQYEYHYPPLLQSQLSSQVSCVVSPSHDLLRTWYDQLLLFLQLLVLLCVVVVHDSVQFTFAWKQGRAALRIFTFQVRRHPPDHDDPVSSVVSRVCSRCVVVVQSPDDDPSVVVSVVSVLVSVLVVVVQQVCQQPVQDWDKDWTFTADDPVPDPFLARTMIAIFTAHNSGTPDGPDDDDGDPVSVVSNNVSSVVSSVSSVSSVVVCVVCVPDPPDCVPGRRDTPDQPDPPDPCSPPVSPVVVVVVVVVPDDPDPDDDDDDDDDDPVRVVVVVVVVVVVVVVVVVVVD